Protein 7UZP (pdb70)

Sequence (359 aa):
DVMTKEEQIFLLHRAQAQCEKRLKEVLQRPAGRPCLPEWDHILCWPLGAPGEVVAVPCPDYIYDFNHKGHAYRRCDRNGSWELVPGHNRTWANYSECVKFLYQDLRRRFFHHLAEHTAEIDVMTKEEQIFLLHRAQAQCEKRLKEVLQRPAGRPCLPEWDHILCWPLGAPGEVVAVPCPDYIYDFNHKGHAYRRCDRNGSWELVPGHNRTWANYSECVKFLYQDLRRRFFHHLAEHTAEIDVMTKEEQIFLLHRAQAQCEKRLKEVLQRPAGRPCLPEWDHILCWPLGAPGEVVAVPCPDYIYDFNHKGHAYRRCDRNGSWELVPGHNRTWANYSECVKFLQDLRRRFFHHLAEHTAEI

Foldseek 3Di:
DDDDPVNLLVVLVVQVVVLVVLQVVCVVPDDDFAAGWDDDSQHIFHTHDAQDKGWDQRDPSHVQFDRVGIKIWHHHNRRHTDCDVPDDHRDMGRPNTHDVD/DVVVVVVVVCVVCVPPPDD/DDDDPVQLVVVLVVQVVVLVVVQVVCVVVDDDQAAPWDDPSQHTFHTHHAQDKGWDQRDPSRPQWPRVGTKIWHHHNRRYTDCDVPDDHGDMDRPNTHPVD/DCVVVVVVVCVVCCPPPDD/DDDDPVNLVVVLVVQQVVLVVVQVVCVVPDDDQWAGWDDPSQHIFHTHDAQDKGWDARDPSRPQWDRRGTKIWHHHNRRHTDCDVPDDHGDMGRPNTHDVD/DPCVVVVVCVVCVPPPDD

Radius of gyration: 23.95 Å; Cα contacts (8 Å, |Δi|>4): 606; chains: 6; bounding box: 68×68×33 Å

InterPro domains:
  IPR000832 GPCR, family 2, secretin-like [PF00002] (186-455)
  IPR000832 GPCR, family 2, secretin-like [PR00249] (189-213)
  IPR000832 GPCR, family 2, secretin-like [PR00249] (221-245)
  IPR000832 GPCR, family 2, secretin-like [PR00249] (283-306)
  IPR000832 GPCR, family 2, secretin-like [PR00249] (321-346)
  IPR000832 GPCR, family 2, secretin-like [PR00249] (361-386)
  IPR000832 GPCR, family 2, secretin-like [PR00249] (406-426)
  IPR000832 GPCR, family 2, secretin-like [PR00249] (441-462)
  IPR001879 GPCR, family 2, extracellular hormone receptor domain [PF02793] (107-172)
  IPR001879 GPCR, family 2, extracellular hormone receptor domain [PS50227] (47-174)
  IPR001879 GPCR, family 2, extracellular hormone receptor domain [SM00008] (104-179)
  IPR002170 GPCR, family 2, parathyroid hormone receptor [PR00393] (73-96)
  IPR002170 GPCR, family 2, parathyroid hormone receptor [PR00393] (176-190)
  IPR002170 GPCR, family 2, parathyroid hormone receptor [PR00393] (251-263)
  IPR002170 GPCR, family 2, parathyroid hormone receptor [PR00393] (429-442)
  IPR002170 GPCR, family 2, parathyroid hormone receptor [PR00393] (478-498)
  IPR002170 GPCR, family 2, parathyroid hormone receptor [PR00393] (506-524)
  IPR017981 GPCR, family 2-like, 7TM [PS50261] (187-463)
  IPR017983 GPCR, family 2, secretin-like, conserved site [PS00649] (108-132)
  IPR017983 GPCR, family 2, secretin-like, conserved site [PS00650] (451-466)

Organism: Homo sapiens (NCBI:txid9606)

Solvent-accessible surface area: 21312 Å² total; per-residue (Å²): 200,70,26,43,43,96,99,6,73,120,50,14,107,134,18,84,46,100,4,110,121,102,47,56,108,24,105,86,81,100,86,80,155,33,0,83,4,61,57,35,67,14,5,37,0,60,87,1,48,56,34,108,93,17,52,23,82,3,9,117,49,12,107,35,22,56,86,92,5,68,0,53,11,80,2,43,184,94,15,62,21,63,98,9,104,77,86,105,51,39,25,8,33,9,36,73,0,13,105,55,81,83,36,49,26,70,6,67,11,32,31,18,27,56,46,47,20,16,154,127,145,93,27,72,40,96,78,6,25,106,47,12,93,146,16,64,62,115,3,107,47,141,56,49,66,32,113,130,152,101,85,81,192,34,0,87,6,69,56,33,66,16,4,35,0,61,88,2,50,56,43,105,98,16,54,22,76,3,14,116,47,13,95,58,23,83,82,188,8,62,0,54,11,82,1,43,202,114,14,61,18,65,93,10,103,77,96,131,55,40,25,8,35,10,29,76,1,20,74,74,86,85,105,31,18,95,8,74,12,17,31,17,29,58,37,61,21,17,151,131,148,99,24,72,49,94,84,6,36,135,36,11,99,153,14,50,58,98,4,99,139,149,55,133,92,30,95,138,79,98,89,80,161,33,0,84,8,64,56,33,50,12,5,32,0,60,88,1,47,55,42,104,96,15,53,22,78,3,10,118,51,11,99,49,23,80,66,178,8,69,0,52,9,79,2,41,194,94,14,61,25,66,89,6,101,81,74,130,58,37,26,8,35,9,27,79,0,22,130,65,89,206,40,23,122,5,71,14,28,31,17,28,59,45,56,22,18,141,135

Secondary structure (DSSP, 8-state):
-PPPHHHHHHHHHHHHHHHHHHHHHHHHS--SSPBPPEE-SS-EE--B-TTEEEEEEPPTT-TTS-TT-EEEEEE-TTS-BPBPTTSSSB-EE-TTT-S--/-HHHHHHH--------S--/-PPPHHHHHHHHHHHHHHHHHHHHHHHHS--SS-BPPEE-SS-EE--B-TTEEEEEEPPTT-TTS-TTSEEEEEE-TTS-BPBPTTSSSB--B-TTT-S--/-THHHHHH--------S--/-PPPHHHHHHHHHHHHHHHHHHHHHHHHS--SSPBPPEE-SS-EE--B-TTEEEEEEPPTT-TTS-TTSEEEEEE-TTS-BPBPTTSSSB-EE-GGG-S--/--HHHHH--------S--

Nearest PDB structures (foldseek):
  8d51-assembly1_A  TM=1.006E+00  e=3.396E-20  Homo sapiens
  3l2j-assembly1_B  TM=9.766E-01  e=1.595E-18  Escherichia coli K-12
  6fj3-assembly1_A  TM=9.771E-01  e=2.998E-18  Homo sapiens
  7vvj-assembly1_R  TM=9.918E-01  e=2.906E-17  Homo sapiens
  3h3g-assembly1_A  TM=9.352E-01  e=7.252E-18  Escherichia coli

B-factor: mean 60.68, std 23.88, range [22.37, 224.55]

GO terms:
  GO:0004930 G protein-coupled receptor activity (F, IDA)
  GO:0004991 parathyroid hormone receptor activity (F, IDA)
  GO:0005886 plasma membrane (C, IDA)
  GO:0017046 peptide hormone binding (F, IDA)
  GO:0042803 protein homodimerization activity (F, IDA)
  GO:0007188 adenylate cyclase-modulating G protein-coupled receptor signaling pathway (P, IDA)
  GO:0007189 adenylate cyclase-activating G protein-coupled receptor signaling pathway (P, IDA)
  GO:0005886 plasma membrane (C, EXP)
  GO:0005886 plasma membrane (C, IMP)
  GO:0001501 skeletal system development (P, TAS)
  GO:0004991 parathyroid hormone receptor activity (F, TAS)
  GO:0005634 nucleus (C, TAS)
  GO:0005737 cytoplasm (C, TAS)
  GO:0005886 plasma membrane (C, TAS)
  GO:0007186 G protein-coupled receptor signaling pathway (P, TAS)
  GO:0007187 G protein-coupled receptor signaling pathway, coupled to cyclic nucleotide second messenger (P, TAS)
  GO:0005515 protein binding (F, IPI)
  GO:0007200 phospholipase C-activating G protein-coupled receptor signaling pathway (P, IC)

Structure (mmCIF, N/CA/C/O backbone):
data_7UZP
#
_entry.id   7UZP
#
_cell.length_a   101.650
_cell.length_b   58.949
_cell.length_c   77.924
_cell.angle_alpha   90.000
_cell.angle_beta   117.570
_cell.angle_gamma   90.000
#
_symmetry.space_group_name_H-M   'C 1 2 1'
#
loop_
_entity.id
_entity.type
_entity.pdbx_description
1 polymer 'Parathyroid hormone/parathyroid hormone-related peptide receptor'
2 polymer 'PTHrP[1-36] 24,28,31 XCP'
3 non-polymer 1,2-ETHANEDIOL
4 non-polymer 'ZINC ION'
5 water water
#
loop_
_atom_site.group_PDB
_atom_site.id
_atom_site.type_symbol
_atom_site.label_atom_id
_atom_site.label_alt_id
_atom_site.label_comp_id
_atom_site.label_asym_id
_atom_site.label_entity_id
_atom_site.label_seq_id
_atom_site.pdbx_PDB_ins_code
_atom_site.Cartn_x
_atom_site.Cartn_y
_atom_site.Cartn_z
_atom_site.occupancy
_atom_site.B_iso_or_equiv
_atom_site.auth_seq_id
_atom_site.auth_comp_id
_atom_site.auth_asym_id
_atom_site.auth_atom_id
_atom_site.pdbx_PDB_model_num
ATOM 1 N N . ASP A 1 3 ? -1.250 8.829 1.363 1.00 97.52 30 ASP A N 1
ATOM 2 C CA . ASP A 1 3 ? -2.338 8.429 2.245 1.00 97.49 30 ASP A CA 1
ATOM 3 C C . ASP A 1 3 ? -2.537 9.433 3.370 1.00 100.22 30 ASP A C 1
ATOM 4 O O . ASP A 1 3 ? -3.525 9.364 4.102 1.00 96.23 30 ASP A O 1
ATOM 12 N N . VAL A 1 4 ? -1.588 10.353 3.518 1.00 100.99 31 VAL A N 1
ATOM 13 C CA . VAL A 1 4 ? -1.719 11.432 4.491 1.00 99.06 31 VAL A CA 1
ATOM 14 C C . VAL A 1 4 ? -2.618 12.509 3.901 1.00 90.81 31 VAL A C 1
ATOM 15 O O . VAL A 1 4 ? -2.498 12.870 2.723 1.00 88.52 31 VAL A O 1
ATOM 28 N N . MET A 1 5 ? -3.527 13.023 4.724 1.00 87.59 32 MET A N 1
ATOM 29 C CA . MET A 1 5 ? -4.491 14.006 4.256 1.00 80.11 32 MET A CA 1
ATOM 30 C C . MET A 1 5 ? -3.833 15.363 4.045 1.00 78.03 32 MET A C 1
ATOM 31 O O . MET A 1 5 ? -2.922 15.756 4.782 1.00 69.83 32 MET A O 1
ATOM 45 N N . THR A 1 6 ? -4.291 16.073 3.023 1.00 75.63 33 THR A N 1
ATOM 46 C CA . THR A 1 6 ? -3.892 17.452 2.805 1.00 70.42 33 THR A CA 1
ATOM 47 C C . THR A 1 6 ? -4.827 18.373 3.579 1.00 66.57 33 THR A C 1
ATOM 48 O O . THR A 1 6 ? -5.892 17.967 4.050 1.00 65.24 33 THR A O 1
ATOM 59 N N . LYS A 1 7 ? -4.424 19.638 3.702 1.00 57.91 34 LYS A N 1
ATOM 60 C CA . LYS A 1 7 ? -5.288 20.608 4.362 1.00 65.73 34 LYS A CA 1
ATOM 61 C C . LYS A 1 7 ? -6.576 20.824 3.582 1.00 63.28 34 LYS A C 1
ATOM 62 O O . LYS A 1 7 ? -7.624 21.109 4.175 1.00 53.18 34 LYS A O 1
ATOM 81 N N . GLU A 1 8 ? -6.519 20.689 2.255 1.00 57.67 35 GLU A N 1
ATOM 82 C CA . GLU A 1 8 ? -7.710 20.885 1.436 1.00 60.16 35 GLU A CA 1
ATOM 83 C C . GLU A 1 8 ? -8.698 19.739 1.615 1.00 58.11 35 GLU A C 1
ATOM 84 O O . GLU A 1 8 ? -9.906 19.970 1.741 1.00 57.77 35 GLU A O 1
ATOM 96 N N . GLU A 1 9 ? -8.208 18.497 1.626 1.00 61.22 36 GLU A N 1
ATOM 97 C CA . GLU A 1 9 ? -9.091 17.368 1.897 1.00 67.33 36 GLU A CA 1
ATOM 98 C C . GLU A 1 9 ? -9.703 17.479 3.289 1.00 57.95 36 GLU A C 1
ATOM 99 O O . GLU A 1 9 ? -10.900 17.227 3.471 1.00 49.38 36 GLU A O 1
ATOM 111 N N . GLN A 1 10 ? -8.896 17.861 4.283 1.00 62.08 37 GLN A N 1
ATOM 112 C CA . GLN A 1 10 ? -9.417 18.048 5.633 1.00 57.24 37 GLN A CA 1
ATOM 113 C C . GLN A 1 10 ? -10.520 19.098 5.652 1.00 57.51 37 GLN A C 1
ATOM 114 O O . GLN A 1 10 ? -11.535 18.933 6.340 1.00 45.10 37 GLN A O 1
ATOM 128 N N . ILE A 1 11 ? -10.342 20.185 4.899 1.00 54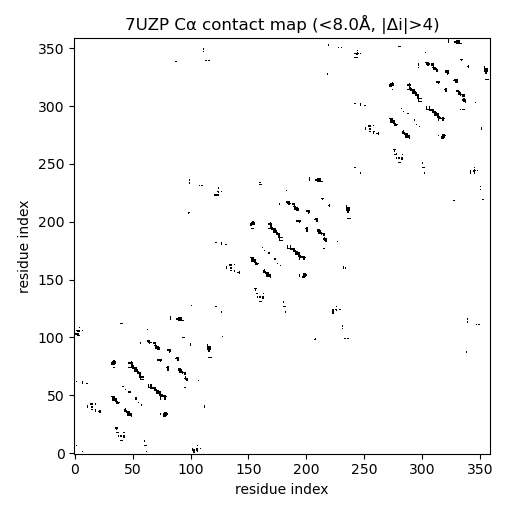.06 38 ILE A N 1
ATOM 129 C CA . ILE A 1 11 ? -11.353 21.239 4.861 1.00 54.27 38 ILE A CA 1
ATOM 130 C C . ILE A 1 11 ? -12.651 20.703 4.270 1.00 54.81 38 ILE A C 1
ATOM 131 O O . ILE A 1 11 ? -13.743 20.949 4.795 1.00 49.96 38 ILE A O 1
ATOM 147 N N . PHE A 1 12 ? -12.549 19.958 3.166 1.00 52.45 39 PHE A N 1
ATOM 148 C CA . PHE A 1 12 ? -13.745 19.426 2.522 1.00 54.11 39 PHE A CA 1
ATOM 149 C C . PHE A 1 12 ? -14.514 18.507 3.462 1.00 50.01 39 PHE A C 1
ATOM 150 O O . PHE A 1 12 ? -15.746 18.584 3.549 1.00 49.13 39 PHE A O 1
ATOM 167 N N . LEU A 1 13 ? -13.807 17.627 4.175 1.00 53.34 40 LEU A N 1
ATOM 168 C CA . LEU A 1 13 ? -14.477 16.744 5.123 1.00 54.34 40 LEU A CA 1
ATOM 169 C C . LEU A 1 13 ? -15.149 17.542 6.233 1.00 56.12 40 LEU A C 1
ATOM 170 O O . LEU A 1 13 ? -16.234 17.178 6.701 1.00 51.70 40 LEU A O 1
ATOM 186 N N . LEU A 1 14 ? -14.515 18.632 6.673 1.00 51.07 41 LEU A N 1
ATOM 187 C CA . LEU A 1 14 ? -15.138 19.481 7.681 1.00 48.65 41 LEU A CA 1
ATOM 188 C C . LEU A 1 14 ? -16.459 20.040 7.179 1.00 51.53 41 LEU A C 1
ATOM 189 O O . LEU A 1 14 ? -17.456 20.053 7.909 1.00 50.28 41 LEU A O 1
ATOM 205 N N . HIS A 1 15 ? -16.484 20.511 5.931 1.00 49.78 42 HIS A N 1
ATOM 206 C CA . HIS A 1 15 ? -17.710 21.090 5.404 1.00 55.47 42 HIS A CA 1
ATOM 207 C C . HIS A 1 15 ? -18.810 20.042 5.282 1.00 54.17 42 HIS A C 1
ATOM 208 O O . HIS A 1 15 ? -19.988 20.345 5.503 1.00 54.53 42 HIS A O 1
ATOM 222 N N . ARG A 1 16 ? -18.456 18.815 4.895 1.00 53.69 43 ARG A N 1
ATOM 223 C CA . ARG A 1 16 ? -19.457 17.756 4.832 1.00 58.81 43 ARG A CA 1
ATOM 224 C C . ARG A 1 16 ? -20.040 17.489 6.213 1.00 59.18 43 ARG A C 1
ATOM 225 O O . ARG A 1 16 ? -21.260 17.388 6.376 1.00 60.22 43 ARG A O 1
ATOM 246 N N . ALA A 1 17 ? -19.176 17.378 7.227 1.00 62.08 44 ALA A N 1
ATOM 247 C CA . ALA A 1 17 ? -19.661 17.224 8.594 1.00 60.14 44 ALA A CA 1
ATOM 248 C C . ALA A 1 17 ? -20.492 18.429 9.014 1.00 60.33 44 ALA A C 1
ATOM 249 O O . ALA A 1 17 ? -21.483 18.288 9.740 1.00 56.56 44 ALA A O 1
ATOM 256 N N . GLN A 1 18 ? -20.103 19.624 8.565 1.00 54.52 45 GLN A N 1
ATOM 257 C CA . GLN A 1 18 ? -20.886 20.816 8.870 1.00 56.64 45 GLN A CA 1
ATOM 258 C C . GLN A 1 18 ? -22.259 20.750 8.216 1.00 56.77 45 GLN A C 1
ATOM 259 O O . GLN A 1 18 ? -23.269 21.099 8.839 1.00 58.73 45 GLN A O 1
ATOM 273 N N . ALA A 1 19 ? -22.317 20.302 6.961 1.00 59.53 46 ALA A N 1
ATOM 274 C CA . ALA A 1 19 ? -23.602 20.186 6.281 1.00 62.51 46 ALA A CA 1
ATOM 275 C C . ALA A 1 19 ? -24.516 19.200 6.998 1.00 70.39 46 ALA A C 1
ATOM 276 O O . ALA A 1 19 ? -25.714 19.459 7.163 1.00 67.94 46 ALA A O 1
ATOM 283 N N . GLN A 1 20 ? -23.970 18.061 7.435 1.00 62.16 47 GLN A N 1
ATOM 284 C CA . GLN A 1 20 ? -24.783 17.099 8.171 1.00 62.42 47 GLN A CA 1
ATOM 285 C C . GLN A 1 20 ? -25.237 17.665 9.509 1.00 65.36 47 GLN A C 1
ATOM 286 O O . GLN A 1 20 ? -26.302 17.288 10.011 1.00 67.88 47 GLN A O 1
ATOM 300 N N . CYS A 1 21 ? -24.448 18.562 10.104 1.00 57.55 48 CYS A N 1
ATOM 301 C CA . CYS A 1 21 ? -24.880 19.211 11.336 1.00 60.51 48 CYS A CA 1
ATOM 302 C C . CYS A 1 21 ? -26.112 20.072 11.092 1.00 70.72 48 CYS A C 1
ATOM 303 O O . CYS A 1 21 ? -27.033 20.101 11.917 1.00 77.43 48 CYS A O 1
ATOM 310 N N . GLU A 1 22 ? -26.147 20.780 9.961 1.00 66.43 49 GLU A N 1
ATOM 311 C CA . GLU A 1 22 ? -27.335 21.550 9.614 1.00 79.20 49 GLU A CA 1
ATOM 312 C C . GLU A 1 22 ? -28.542 20.636 9.450 1.00 75.83 49 GLU A C 1
ATOM 313 O O . GLU A 1 22 ? -29.669 21.010 9.799 1.00 79.93 49 GLU A O 1
ATOM 325 N N . LYS A 1 23 ? -28.325 19.430 8.920 1.00 75.30 50 LYS A N 1
ATOM 326 C CA . LYS A 1 23 ? -29.406 18.454 8.836 1.00 75.57 50 LYS A CA 1
ATOM 327 C C . LYS A 1 23 ? -29.919 18.101 10.225 1.00 79.40 50 LYS A C 1
ATOM 328 O O . LYS A 1 23 ? -31.130 18.103 10.473 1.00 86.50 50 LYS A O 1
ATOM 347 N N . ARG A 1 24 ? -29.004 17.793 11.147 1.00 76.64 51 ARG A N 1
ATOM 348 C CA . ARG A 1 24 ? -29.411 17.445 12.503 1.00 83.47 51 ARG A CA 1
ATOM 349 C C . ARG A 1 24 ? -30.141 18.604 13.159 1.00 82.49 51 ARG A C 1
ATOM 350 O O . ARG A 1 24 ? -31.217 18.428 13.740 1.00 87.88 51 ARG A O 1
ATOM 371 N N . LEU A 1 25 ? -29.563 19.800 13.088 1.00 101.49 52 LEU A N 1
ATOM 372 C CA . LEU A 1 25 ? -30.232 20.956 13.669 1.00 87.59 52 LEU A CA 1
ATOM 373 C C .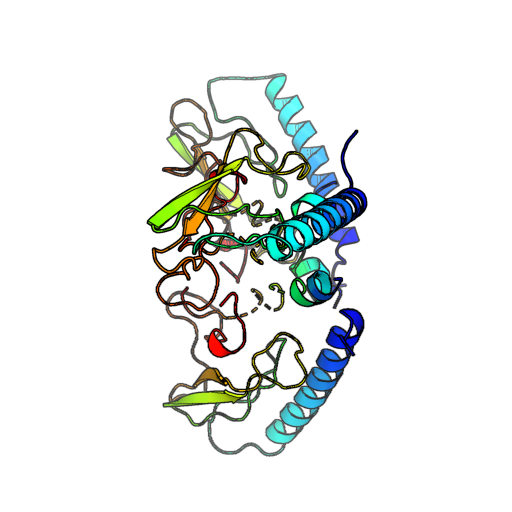 LEU A 1 25 ? -31.642 21.071 13.095 1.00 88.95 52 LEU A C 1
ATOM 374 O O . LEU A 1 25 ? -32.631 20.981 13.828 1.00 90.02 52 LEU A O 1
ATOM 390 N N . LYS A 1 26 ? -31.750 21.170 11.765 1.00 98.29 53 LYS A N 1
ATOM 391 C CA . LYS A 1 26 ? -33.058 21.324 11.133 1.00 100.72 53 LYS A CA 1
ATOM 392 C C . LYS A 1 26 ? -34.021 20.216 11.548 1.00 101.08 53 LYS A C 1
ATOM 393 O O . LYS A 1 26 ? -35.215 20.462 11.748 1.00 106.30 53 LYS A O 1
ATOM 397 N N . GLU A 1 27 ? -33.517 18.986 11.684 1.00 97.07 54 GLU A N 1
ATOM 398 C CA . GLU A 1 27 ? -34.377 17.878 12.090 1.00 97.82 54 GLU A CA 1
ATOM 399 C C . GLU A 1 27 ? -34.874 18.059 13.519 1.00 101.09 54 GLU A C 1
ATOM 400 O O . GLU A 1 27 ? -36.038 17.767 13.819 1.00 103.81 54 GLU A O 1
ATOM 412 N N . VAL A 1 28 ? -34.007 18.536 14.415 1.00 89.84 55 VAL A N 1
ATOM 413 C CA . VAL A 1 28 ? -34.401 18.700 15.811 1.00 90.74 55 VAL A CA 1
ATOM 414 C C . VAL A 1 28 ? -35.339 19.891 15.966 1.00 89.18 55 VAL A C 1
ATOM 415 O O . VAL A 1 28 ? -36.306 19.837 16.734 1.00 91.83 55 VAL A O 1
ATOM 428 N N . LEU A 1 29 ? -35.074 20.986 15.245 1.00 82.47 56 LEU A N 1
ATOM 429 C CA . LEU A 1 29 ? -35.955 22.146 15.331 1.00 101.32 56 LEU A CA 1
ATOM 430 C C . LEU A 1 29 ? -37.347 21.852 14.781 1.00 94.89 56 LEU A C 1
ATOM 431 O O . LEU A 1 29 ? -38.282 22.608 15.064 1.00 95.04 56 LEU A O 1
ATOM 447 N N . GLN A 1 30 ? -37.507 20.777 14.006 1.00 98.92 57 GLN A N 1
ATOM 448 C CA . GLN A 1 30 ? -38.808 20.412 13.460 1.00 95.89 57 GLN A CA 1
ATOM 449 C C . GLN A 1 30 ? -39.624 19.537 14.402 1.00 99.46 57 GLN A C 1
ATOM 450 O O . GLN A 1 30 ? -40.842 19.420 14.217 1.00 106.61 57 GLN A O 1
ATOM 454 N N . ARG A 1 31 ? -38.987 18.915 15.393 1.00 99.78 58 ARG A N 1
ATOM 455 C CA . ARG A 1 31 ? -39.680 18.117 16.408 1.00 95.92 58 ARG A CA 1
ATOM 456 C C . ARG A 1 31 ? -39.013 18.333 17.761 1.00 110.39 58 ARG A C 1
ATOM 457 O O . ARG A 1 31 ? -38.393 17.421 18.324 1.00 98.20 58 ARG A O 1
ATOM 461 N N . PRO A 1 32 ? -39.133 19.536 18.323 1.00 98.24 59 PRO A N 1
ATOM 462 C CA . PRO A 1 32 ? -38.605 19.784 19.669 1.00 92.91 59 PRO A CA 1
ATOM 463 C C . PRO A 1 32 ? -39.409 19.069 20.746 1.00 86.09 59 PRO A C 1
ATOM 464 O O . PRO A 1 32 ? -40.583 18.730 20.574 1.00 83.20 59 PRO A O 1
ATOM 475 N N . ALA A 1 33 ? -38.750 18.863 21.886 1.00 75.36 60 ALA A N 1
ATOM 476 C CA . ALA A 1 33 ? -39.388 18.282 23.061 1.00 70.86 60 ALA A CA 1
ATOM 477 C C . ALA A 1 33 ? -38.525 18.577 24.279 1.00 56.23 60 ALA A C 1
ATOM 478 O O . ALA A 1 33 ? -37.328 18.275 24.277 1.00 56.05 60 ALA A O 1
ATOM 485 N N . GLY A 1 34 ? -39.129 19.166 25.310 1.00 57.54 61 GLY A N 1
ATOM 486 C CA . GLY A 1 34 ? -38.401 19.447 26.533 1.00 55.07 61 GLY A CA 1
ATOM 487 C C . GLY A 1 34 ? -37.580 20.722 26.438 1.00 54.89 61 GLY A C 1
ATOM 488 O O . GLY A 1 34 ? -37.868 21.624 25.649 1.00 54.53 61 GLY A O 1
ATOM 492 N N . ARG A 1 35 ? -36.529 20.787 27.260 1.00 57.65 62 ARG A N 1
ATOM 493 C CA . ARG A 1 35 ? -35.665 21.969 27.339 1.00 64.89 62 ARG A CA 1
ATOM 494 C C . ARG A 1 35 ? -34.203 21.541 27.424 1.00 60.42 62 ARG A C 1
ATOM 495 O O . ARG A 1 35 ? -33.494 21.875 28.377 1.00 60.25 62 ARG A O 1
ATOM 516 N N . PRO A 1 36 ? -33.714 20.809 26.428 1.00 53.30 63 PRO A N 1
ATOM 517 C CA . PRO A 1 36 ? -32.315 20.382 26.437 1.00 50.86 63 PRO A CA 1
ATOM 518 C C . PRO A 1 36 ? -31.408 21.386 25.732 1.00 45.90 63 PRO A C 1
ATOM 519 O O . PRO A 1 36 ? -31.858 22.360 25.126 1.00 46.36 63 PRO A O 1
ATOM 530 N N . CYS A 1 37 ? -30.109 21.123 25.825 1.00 42.62 64 CYS A N 1
ATOM 531 C CA . CYS A 1 37 ? -29.139 21.900 25.065 1.00 48.27 64 CYS A CA 1
ATOM 532 C C . CYS A 1 37 ? -29.249 21.538 23.588 1.00 47.20 64 CYS A C 1
ATOM 533 O O . CYS A 1 37 ? -29.203 20.359 23.222 1.00 43.80 64 CYS A O 1
ATOM 540 N N . LEU A 1 38 ? -29.400 22.553 22.742 1.00 45.02 65 LEU A N 1
ATOM 541 C CA . LEU A 1 38 ? -29.650 22.303 21.331 1.00 42.42 65 LEU A CA 1
ATOM 542 C C . LEU A 1 38 ? -28.353 21.961 20.601 1.00 45.04 65 LEU A C 1
ATOM 543 O O . LEU A 1 38 ? -27.268 22.371 21.021 1.00 46.96 65 LEU A O 1
ATOM 559 N N . PRO A 1 39 ? -28.438 21.207 19.506 1.00 48.95 66 PRO A N 1
ATOM 560 C CA . PRO A 1 39 ? -27.231 20.927 18.720 1.00 43.20 66 PRO A CA 1
ATOM 561 C C . PRO A 1 39 ? -26.681 22.193 18.085 1.00 42.33 66 PRO A C 1
ATOM 562 O O . PRO A 1 39 ? -27.419 23.132 17.775 1.00 42.50 66 PRO A O 1
ATOM 573 N N . GLU A 1 40 ? -25.364 22.212 17.893 1.00 37.16 67 GLU A N 1
ATOM 574 C CA . GLU A 1 40 ? -24.732 23.341 17.226 1.00 48.12 67 GLU A CA 1
ATOM 575 C C . GLU A 1 40 ? -23.364 22.930 16.701 1.00 46.91 67 GLU A C 1
ATOM 576 O O . GLU A 1 40 ? -22.752 21.969 17.174 1.00 40.95 67 GLU A O 1
ATOM 588 N N . TRP A 1 41 ? -22.899 23.690 15.716 1.00 46.81 68 TRP A N 1
ATOM 589 C CA . TRP A 1 41 ? -21.616 23.472 15.060 1.00 45.11 68 TRP A CA 1
ATOM 590 C C . TRP A 1 41 ? -20.607 24.466 15.618 1.00 38.70 68 TRP A C 1
ATOM 591 O O . TRP A 1 41 ? -20.901 25.662 15.719 1.00 47.11 68 TRP A O 1
ATOM 612 N N . ASP A 1 42 ? -19.423 23.971 15.991 1.00 38.76 69 ASP A N 1
ATOM 613 C CA . ASP A 1 42 ? -18.399 24.802 16.616 1.00 40.66 69 ASP A CA 1
ATOM 614 C C . ASP A 1 42 ? -17.136 24.908 15.766 1.00 42.00 69 ASP A C 1
ATOM 615 O O . ASP A 1 42 ? -16.077 25.272 16.286 1.00 37.31 69 ASP A O 1
ATOM 624 N N . HIS A 1 43 ? -17.231 24.603 14.472 1.00 45.78 70 HIS A N 1
ATOM 625 C CA . HIS A 1 43 ? -16.163 24.606 13.472 1.00 46.65 70 HIS A CA 1
ATOM 626 C C . HIS A 1 43 ? -15.430 23.269 13.414 1.00 41.83 70 HIS A C 1
ATOM 627 O O . HIS A 1 43 ? -14.571 23.097 12.551 1.00 40.85 70 HIS A O 1
ATOM 641 N N . ILE A 1 44 ? -15.740 22.319 14.298 1.00 39.71 71 ILE A N 1
ATOM 642 C CA . ILE A 1 44 ? -15.019 21.051 14.324 1.00 40.22 71 ILE A CA 1
ATOM 643 C C . ILE A 1 44 ? -15.993 19.880 14.322 1.00 41.46 71 ILE A C 1
ATOM 644 O O . ILE A 1 44 ? -15.852 18.952 13.518 1.00 44.13 71 ILE A O 1
ATOM 659 N N . LEU A 1 45 ? -16.979 19.900 15.217 1.00 38.31 72 LEU A N 1
ATOM 660 C CA . LEU A 1 45 ? -17.941 18.811 15.295 1.00 40.36 72 LEU A CA 1
ATOM 661 C C . LEU A 1 45 ? -19.317 19.360 15.641 1.00 43.10 72 LEU A C 1
ATOM 662 O O . LEU A 1 45 ? -19.469 20.507 16.072 1.00 40.87 72 LEU A O 1
ATOM 677 N N . CYS A 1 46 ? -20.327 18.515 15.441 1.00 45.65 73 CYS A N 1
ATOM 678 C CA . CYS A 1 46 ? -21.716 18.844 15.738 1.00 44.06 73 CYS A CA 1
ATOM 679 C C . CYS A 1 46 ? -22.050 18.298 17.121 1.00 45.58 73 CYS A C 1
ATOM 680 O O . CYS A 1 46 ? -22.149 17.080 17.306 1.00 39.94 73 CYS A O 1
ATOM 687 N N . TRP A 1 47 ? -22.224 19.189 18.085 1.00 42.55 74 TRP A N 1
ATOM 688 C CA . TRP A 1 47 ? -22.561 18.754 19.435 1.00 40.04 74 TRP A CA 1
ATOM 689 C C . TRP A 1 47 ? -24.011 18.286 19.473 1.00 41.38 74 TRP A C 1
ATOM 690 O O . TRP A 1 47 ? -24.885 18.954 18.911 1.00 41.51 74 TRP A O 1
ATOM 711 N N . PRO A 1 48 ? -24.310 17.144 20.110 1.00 39.91 75 PRO A N 1
ATOM 712 C CA . PRO A 1 48 ? -25.683 16.619 20.058 1.00 44.95 75 PRO A CA 1
ATOM 713 C C . PRO A 1 48 ? -26.596 17.214 21.119 1.00 42.41 75 PRO A C 1
ATOM 714 O O . PRO A 1 48 ? -26.179 18.076 21.897 1.00 44.09 75 PRO A O 1
ATOM 725 N N . LEU A 1 49 ? -27.847 16.758 21.157 1.00 43.36 76 LEU A N 1
ATOM 726 C CA . LEU A 1 49 ? -28.761 17.176 22.211 1.00 45.50 76 LEU A CA 1
ATOM 727 C C . LEU A 1 49 ? -28.177 16.822 23.575 1.00 37.62 76 LEU A C 1
ATOM 728 O O . LEU A 1 49 ? -27.797 15.677 23.824 1.00 46.01 76 LEU A O 1
ATOM 744 N N . GLY A 1 50 ? -28.104 17.821 24.458 1.00 39.33 77 GLY A N 1
ATOM 745 C CA . GLY A 1 50 ? -27.475 17.658 25.756 1.00 37.11 77 GLY A CA 1
ATOM 746 C C . GLY A 1 50 ? -28.512 17.550 26.856 1.00 41.15 77 GLY A C 1
ATOM 747 O O . GLY A 1 50 ? -29.434 18.365 26.942 1.00 37.88 77 GLY A O 1
ATOM 751 N N . ALA A 1 51 ? -28.351 16.534 27.693 1.00 37.33 78 ALA A N 1
ATOM 752 C CA . ALA A 1 51 ? -29.201 16.378 28.868 1.00 45.16 78 ALA A CA 1
ATOM 753 C C . ALA A 1 51 ? -28.925 17.512 29.848 1.00 36.46 78 ALA A C 1
ATOM 754 O O . ALA A 1 51 ? -27.771 17.693 30.259 1.00 38.24 78 ALA A O 1
ATOM 761 N N . PRO A 1 52 ? -29.929 18.294 30.247 1.00 40.75 79 PRO A N 1
ATOM 762 C CA . PRO A 1 52 ? -29.655 19.446 31.116 1.00 40.20 79 PRO A CA 1
ATOM 763 C C . PRO A 1 52 ? -29.038 19.028 32.443 1.00 43.14 79 PRO A C 1
ATOM 764 O O . PRO A 1 52 ? -29.484 18.076 33.089 1.00 43.25 79 PRO A O 1
ATOM 775 N N . GLY A 1 53 ? -28.001 19.757 32.845 1.00 42.66 80 GLY A N 1
ATOM 776 C CA . GLY A 1 53 ? -27.334 19.498 34.103 1.00 40.39 80 GLY A CA 1
ATOM 777 C C . GLY A 1 53 ? -26.263 18.437 34.045 1.00 40.48 80 GLY A C 1
ATOM 778 O O . GLY A 1 53 ? -25.863 17.926 35.097 1.00 40.11 80 GLY A O 1
ATOM 782 N N . GLU A 1 54 ? -25.779 18.094 32.856 1.00 41.64 81 GLU A N 1
ATOM 783 C CA . GLU A 1 54 ? -24.821 17.014 32.694 1.00 46.77 81 GLU A CA 1
ATOM 784 C C . GLU A 1 54 ? -23.689 17.446 31.774 1.00 43.66 81 GLU A C 1
ATOM 785 O O . GLU A 1 54 ? -23.832 18.352 30.949 1.00 41.04 81 GLU A O 1
ATOM 797 N N . VAL A 1 55 ? -22.550 16.785 31.941 1.00 43.03 82 VAL A N 1
ATOM 798 C CA . VAL A 1 55 ? -21.445 16.908 30.998 1.00 37.46 82 VAL A CA 1
ATOM 799 C C . VAL A 1 55 ? -21.769 16.059 29.777 1.00 40.29 82 VAL A C 1
ATOM 800 O O . VAL A 1 55 ? -22.188 14.902 29.905 1.00 39.72 82 VAL A O 1
ATOM 813 N N . VAL A 1 56 ? -21.593 16.634 28.590 1.00 33.91 83 VAL A N 1
ATOM 814 C CA . VAL A 1 56 ? -21.815 15.927 27.334 1.00 35.02 83 VAL A CA 1
ATOM 815 C C . VAL A 1 56 ? -20.459 15.582 26.737 1.00 37.82 83 VAL A C 1
ATOM 816 O O . VAL A 1 56 ? -19.607 16.462 26.555 1.00 31.38 83 VAL A O 1
ATOM 829 N N . ALA A 1 57 ? -20.254 14.302 26.444 1.00 38.47 84 ALA A N 1
ATOM 830 C CA . ALA A 1 57 ? -19.002 13.798 25.898 1.00 41.68 84 ALA A CA 1
ATOM 831 C C . ALA A 1 57 ? -19.240 13.291 24.484 1.00 37.22 84 ALA A C 1
ATOM 832 O O . ALA A 1 57 ? -20.199 12.551 24.240 1.00 43.37 84 ALA A O 1
ATOM 839 N N . VAL A 1 58 ? -18.371 13.690 23.560 1.00 35.57 85 VAL A N 1
ATOM 840 C CA . VAL A 1 58 ? -18.464 13.261 22.166 1.00 40.29 85 VAL A CA 1
ATOM 841 C C . VAL A 1 58 ? -17.126 12.660 21.746 1.00 44.37 85 VAL A C 1
ATOM 842 O O . VAL A 1 58 ? -16.072 13.238 22.043 1.00 38.72 85 VAL A O 1
ATOM 855 N N . PRO A 1 59 ? -17.108 11.511 21.069 1.00 44.59 86 PRO A N 1
ATOM 856 C CA . PRO A 1 59 ? -15.828 10.962 20.604 1.00 47.72 86 PRO A CA 1
ATOM 857 C C . PRO A 1 59 ? -15.126 11.930 19.662 1.00 44.19 86 PRO A C 1
ATOM 858 O O . PRO A 1 59 ? -15.745 12.514 18.772 1.00 43.82 86 PRO A O 1
ATOM 869 N N . CYS A 1 60 ? -13.822 12.107 19.873 1.00 42.12 87 CYS A N 1
ATOM 870 C CA . CYS A 1 60 ? -13.031 12.983 19.021 1.00 46.71 87 CYS A CA 1
ATOM 871 C C . CYS A 1 60 ? -13.314 12.650 17.553 1.00 47.92 87 CYS A C 1
ATOM 872 O O . CYS A 1 60 ? -13.123 11.497 17.141 1.00 45.81 87 CYS A O 1
ATOM 879 N N . PRO A 1 61 ? -13.770 13.610 16.748 1.00 48.69 88 PRO A N 1
ATOM 880 C CA . PRO A 1 61 ? -14.293 13.275 15.414 1.00 45.66 88 PRO A CA 1
ATOM 881 C C . PRO A 1 61 ? -13.341 12.411 14.595 1.00 48.43 88 PRO A C 1
ATOM 882 O O . PRO A 1 61 ? -12.150 12.706 14.470 1.00 50.42 88 PRO A O 1
ATOM 893 N N . ASP A 1 62 ? -13.889 11.335 14.017 1.00 52.97 89 ASP A N 1
ATOM 894 C CA . ASP A 1 62 ? -13.077 10.415 13.227 1.00 58.19 89 ASP A CA 1
ATOM 895 C C . ASP A 1 62 ? -12.517 11.082 11.975 1.00 55.17 89 ASP A C 1
ATOM 896 O O . ASP A 1 62 ? -11.461 10.672 11.477 1.00 57.71 89 ASP A O 1
ATOM 905 N N . TYR A 1 63 ? -13.194 12.113 11.460 1.00 58.10 90 TYR A N 1
ATOM 906 C CA . TYR A 1 63 ? -12.775 12.759 10.220 1.00 57.54 90 TYR A CA 1
ATOM 907 C C . TYR A 1 63 ? -11.644 13.764 10.415 1.00 53.45 90 TYR A C 1
ATOM 908 O O . TYR A 1 63 ? -11.202 14.364 9.430 1.00 56.62 90 TYR A O 1
ATOM 926 N N . ILE A 1 64 ? -11.171 13.968 11.641 1.00 52.38 91 ILE A N 1
ATOM 927 C CA . ILE A 1 64 ? -10.033 14.838 11.919 1.00 55.28 91 ILE A CA 1
ATOM 928 C C . ILE A 1 64 ? -8.813 13.936 12.091 1.00 54.58 91 ILE A C 1
ATOM 929 O O . ILE A 1 64 ? -8.724 13.177 13.062 1.00 52.89 91 ILE A O 1
ATOM 945 N N . TYR A 1 65 ? -7.869 14.013 11.148 1.00 56.12 92 TYR A N 1
ATOM 946 C CA . TYR A 1 65 ? -6.703 13.132 11.175 1.00 56.53 92 TYR A CA 1
ATOM 947 C C . TYR A 1 65 ? -5.880 13.334 12.441 1.00 59.07 92 TYR A C 1
ATOM 948 O O . TYR A 1 65 ? -5.541 12.371 13.140 1.00 66.42 92 TYR A O 1
ATOM 966 N N . ASP A 1 66 ? -5.537 14.578 12.743 1.00 56.45 93 ASP A N 1
ATOM 967 C CA . ASP A 1 66 ? -4.628 14.847 13.848 1.00 55.38 93 ASP A CA 1
ATOM 968 C C . ASP A 1 66 ? -5.274 14.658 15.209 1.00 53.78 93 ASP A C 1
ATOM 969 O O . ASP A 1 66 ? -4.625 14.946 16.224 1.00 58.03 93 ASP A O 1
ATOM 978 N N . PHE A 1 67 ? -6.515 14.185 15.264 1.00 54.41 94 PHE A N 1
ATOM 979 C CA . PHE A 1 67 ? -7.190 13.928 16.527 1.00 57.61 94 PHE A CA 1
ATOM 980 C C . PHE A 1 67 ? -6.979 12.477 16.946 1.00 64.76 94 PHE A C 1
ATOM 981 O O . PHE A 1 67 ? -6.936 11.575 16.104 1.00 63.72 94 PHE A O 1
ATOM 998 N N . ASN A 1 68 ? -6.840 12.259 18.252 1.00 61.08 95 ASN A N 1
ATOM 999 C CA . ASN A 1 68 ? -6.839 10.906 18.800 1.00 62.69 95 ASN A CA 1
ATOM 1000 C C . ASN A 1 68 ? -8.280 10.415 18.820 1.00 63.17 95 ASN A C 1
ATOM 1001 O O . ASN A 1 68 ? -9.101 10.902 19.605 1.00 61.32 95 ASN A O 1
ATOM 1012 N N . HIS A 1 69 ? -8.590 9.458 17.955 1.00 61.89 96 HIS A N 1
ATOM 1013 C CA . HIS A 1 69 ? -9.955 8.981 17.782 1.00 60.79 96 HIS A CA 1
ATOM 1014 C C . HIS A 1 69 ? -10.396 8.032 18.886 1.00 61.06 96 HIS A C 1
ATOM 1015 O O . HIS A 1 69 ? -11.522 7.527 18.831 1.00 60.97 96 HIS A O 1
ATOM 1029 N N . LYS A 1 70 ? -9.555 7.796 19.889 1.00 64.17 97 LYS A N 1
ATOM 1030 C CA . LYS A 1 70 ? -9.939 7.044 21.074 1.00 63.29 97 LYS A CA 1
ATOM 1031 C C . LYS A 1 70 ? -10.345 7.947 22.233 1.00 58.90 97 LYS A C 1
ATOM 1032 O O . LYS A 1 70 ? -10.710 7.440 23.296 1.00 61.02 97 LYS A O 1
ATOM 1036 N N . GLY A 1 71 ? -10.294 9.268 22.048 1.00 56.71 98 GLY A N 1
ATOM 1037 C CA . GLY A 1 71 ? -10.621 10.208 23.097 1.00 53.52 98 GLY A CA 1
ATOM 1038 C C . GLY A 1 71 ? -11.988 10.850 22.909 1.00 50.26 98 GLY A C 1
ATOM 1039 O O . GLY A 1 71 ? -12.737 10.555 21.979 1.00 43.53 98 GLY A O 1
ATOM 1043 N N . HIS A 1 72 ? -12.299 11.758 23.834 1.00 44.97 99 HIS A N 1
ATOM 1044 C CA . HIS A 1 72 ? -13.568 12.467 23.852 1.00 42.81 99 HIS A CA 1
ATOM 1045 C C . HIS A 1 72 ? -13.333 13.951 24.083 1.00 40.39 99 HIS A C 1
ATOM 1046 O O . HIS A 1 72 ? -12.432 14.338 24.833 1.00 41.61 99 HIS A O 1
ATOM 1060 N N . ALA A 1 73 ? -14.147 14.776 23.432 1.00 36.83 100 ALA A N 1
ATOM 1061 C CA . ALA A 1 73 ? -14.264 16.190 23.755 1.00 37.01 100 ALA A CA 1
ATOM 1062 C C . ALA A 1 73 ? -15.495 16.390 24.631 1.00 34.84 100 ALA A C 1
ATOM 1063 O O . ALA A 1 73 ? -16.463 15.630 24.548 1.00 33.34 100 ALA A O 1
ATOM 1070 N N . TYR A 1 74 ? -15.450 17.417 25.478 1.00 32.91 101 TYR A N 1
ATOM 1071 C CA . TYR A 1 74 ? -16.456 17.600 26.513 1.00 34.97 101 TYR A CA 1
ATOM 1072 C C . TYR A 1 74 ? -17.062 18.993 26.456 1.00 33.36 101 TYR A C 1
ATOM 1073 O O . TYR A 1 74 ? -16.366 19.978 26.196 1.00 33.25 101 TYR A O 1
ATOM 1091 N N . ARG A 1 75 ? -18.365 19.054 26.712 1.00 30.34 102 ARG A N 1
ATOM 1092 C CA . ARG A 1 75 ? -19.099 20.294 26.905 1.00 34.54 102 ARG A CA 1
ATOM 1093 C C . ARG A 1 75 ? -19.926 20.160 28.176 1.00 33.42 102 ARG A C 1
ATOM 1094 O O . ARG A 1 75 ? -20.113 19.061 28.707 1.00 31.00 102 ARG A O 1
ATOM 1115 N N . ARG A 1 76 ? -20.433 21.289 28.660 1.00 33.35 103 ARG A N 1
ATOM 1116 C CA . ARG A 1 76 ? -21.257 21.331 29.860 1.00 30.46 103 ARG A CA 1
ATOM 1117 C C . ARG A 1 76 ? -22.630 21.885 29.507 1.00 33.48 103 ARG A C 1
ATOM 1118 O O . ARG A 1 76 ? -22.735 22.947 28.884 1.00 32.09 103 ARG A O 1
ATOM 1139 N N . CYS A 1 77 ? -23.673 21.161 29.899 1.00 36.39 104 CYS A N 1
ATOM 1140 C CA . CYS A 1 77 ? -25.055 21.563 29.682 1.00 40.50 104 CYS A CA 1
ATOM 1141 C C . CYS A 1 77 ? -25.687 21.829 31.043 1.00 39.39 104 CYS A C 1
ATOM 1142 O O . CYS A 1 77 ? -25.809 20.912 31.862 1.00 36.05 104 CYS A O 1
ATOM 1149 N N . ASP A 1 78 ? -26.071 23.081 31.289 1.00 37.04 105 ASP A N 1
ATOM 1150 C CA . ASP A 1 78 ? -26.655 23.445 32.572 1.00 44.78 105 ASP A CA 1
ATOM 1151 C C . ASP A 1 78 ? -28.135 23.062 32.603 1.00 42.67 105 ASP A C 1
ATOM 1152 O O . ASP A 1 78 ? -28.706 22.593 31.615 1.00 41.51 105 ASP A O 1
ATOM 1161 N N . ARG A 1 79 ? -28.768 23.273 33.759 1.00 43.76 106 ARG A N 1
ATOM 1162 C CA . ARG A 1 79 ? -30.146 22.833 33.944 1.00 47.26 106 ARG A CA 1
ATOM 1163 C C . ARG A 1 79 ? -31.127 23.575 33.044 1.00 49.95 106 ARG A C 1
ATOM 1164 O O . ARG A 1 79 ? -32.229 23.069 32.805 1.00 51.97 106 ARG A O 1
ATOM 1185 N N . ASN A 1 80 ? -30.761 24.753 32.546 1.00 50.31 107 ASN A N 1
ATOM 1186 C CA . ASN A 1 80 ? -31.652 25.547 31.712 1.00 60.16 107 ASN A CA 1
ATOM 1187 C C . ASN A 1 80 ? -31.600 25.158 30.240 1.00 58.30 107 ASN A C 1
ATOM 1188 O O . ASN A 1 80 ? -32.269 25.798 29.423 1.00 63.47 107 ASN A O 1
ATOM 1199 N N . GLY A 1 81 ? -30.836 24.131 29.881 1.00 59.22 108 GLY A N 1
ATOM 1200 C CA . GLY A 1 81 ? -30.713 23.757 28.488 1.00 60.29 108 GLY A CA 1
ATOM 1201 C C . GLY A 1 81 ? -29.826 24.674 27.681 1.00 47.44 108 GLY A C 1
ATOM 1202 O O . GLY A 1 81 ? -30.060 24.857 26.482 1.00 43.97 108 GLY A O 1
ATOM 1206 N N . SER A 1 82 ? -28.814 25.266 28.306 1.00 43.84 109 SER A N 1
ATOM 1207 C CA . SER A 1 82 ? -27.883 26.160 27.634 1.00 48.92 109 SER A CA 1
ATOM 1208 C C . SER A 1 82 ? -26.468 25.653 27.857 1.00 41.53 109 SER A C 1
ATOM 1209 O O . SER A 1 82 ? -26.111 25.271 28.977 1.00 42.22 109 SER A O 1
ATOM 1217 N N . TRP A 1 83 ? -25.672 25.628 26.790 1.00 38.56 110 TRP A N 1
ATOM 1218 C CA . TRP A 1 83 ? -24.272 25.247 26.919 1.00 33.31 110 TRP A CA 1
ATOM 1219 C C . TRP A 1 83 ? -23.543 26.261 27.790 1.00 32.38 110 TRP A C 1
ATOM 1220 O O . TRP A 1 83 ? -23.624 27.471 27.557 1.00 33.86 110 TRP A O 1
ATOM 1241 N N . GLU A 1 84 ? -22.829 25.767 28.795 1.00 34.84 111 GLU A N 1
ATOM 1242 C CA . GLU A 1 84 ? -22.195 26.652 29.761 1.00 29.01 111 GLU A CA 1
ATOM 1243 C C . GLU A 1 84 ? -21.050 27.426 29.123 1.00 34.32 111 GLU A C 1
ATOM 1244 O O . GLU A 1 84 ? -20.332 26.914 28.259 1.00 32.99 111 GLU A O 1
ATOM 1256 N N . LEU A 1 85 ? -20.881 28.669 29.562 1.00 35.67 112 LEU A N 1
ATOM 1257 C CA . LEU A 1 85 ? -19.746 29.469 29.144 1.00 35.13 112 LEU A CA 1
ATOM 1258 C C . LEU A 1 85 ? -18.532 29.152 30.012 1.00 35.22 112 LEU A C 1
ATOM 1259 O O . LEU A 1 85 ? -18.640 28.553 31.085 1.00 32.58 112 LEU A O 1
ATOM 1275 N N . VAL A 1 86 ? -17.367 29.561 29.529 1.00 34.36 113 VAL A N 1
ATOM 1276 C CA . VAL A 1 86 ? -16.151 29.456 30.342 1.00 34.95 113 VAL A CA 1
ATOM 1277 C C . VAL A 1 86 ? -16.269 30.410 31.525 1.00 35.78 113 VAL A C 1
ATOM 1278 O O . VAL A 1 86 ? -16.627 31.585 31.333 1.00 37.30 113 VAL A O 1
ATOM 1291 N N . PRO A 1 87 ? -16.005 29.968 32.755 1.00 38.33 114 PRO A N 1
ATOM 1292 C CA . PRO A 1 87 ? -16.058 30.901 33.892 1.00 41.07 114 PRO A CA 1
ATOM 1293 C C . PRO A 1 87 ? -15.146 32.095 33.660 1.00 44.01 114 PRO A C 1
ATOM 1294 O O . PRO A 1 87 ? -13.942 31.947 33.438 1.00 49.44 114 PRO A O 1
ATOM 1305 N N . GLY A 1 88 ? -15.735 33.288 33.701 1.00 46.36 115 GLY A N 1
ATOM 1306 C CA . GLY A 1 88 ? -14.980 34.511 33.537 1.00 50.23 115 GLY A CA 1
ATOM 1307 C C . GLY A 1 88 ? -14.720 34.926 32.108 1.00 50.46 115 GLY A C 1
ATOM 1308 O O . GLY A 1 88 ? -13.944 35.862 31.886 1.00 58.62 115 GLY A O 1
ATOM 1312 N N . HIS A 1 89 ? -15.338 34.266 31.131 1.00 55.97 116 HIS A N 1
ATOM 1313 C CA . HIS A 1 89 ? -15.143 34.594 29.726 1.00 54.86 116 HIS A CA 1
ATOM 1314 C C . HIS A 1 89 ? -16.469 34.451 28.994 1.00 56.32 116 HIS A C 1
ATOM 1315 O O . HIS A 1 89 ? -17.451 33.938 29.535 1.00 61.56 116 HIS A O 1
ATOM 1329 N N . ASN A 1 90 ? -16.490 34.918 27.745 1.00 55.77 117 ASN A N 1
ATOM 1330 C CA . ASN A 1 90 ? -17.719 34.946 26.961 1.00 56.00 117 ASN A CA 1
ATOM 1331 C C . ASN A 1 90 ? -17.660 33.958 25.803 1.00 54.50 117 ASN A C 1
ATOM 1332 O O . ASN A 1 90 ? -18.007 34.298 24.668 1.00 58.43 117 ASN A O 1
ATOM 1343 N N . ARG A 1 91 ? -17.226 32.732 26.082 1.00 49.32 118 ARG A N 1
ATOM 1344 C CA . ARG A 1 91 ? -17.163 31.684 25.076 1.00 45.22 118 ARG A CA 1
ATOM 1345 C C . ARG A 1 91 ? -17.673 30.387 25.685 1.00 34.99 118 ARG A C 1
ATOM 1346 O O . ARG A 1 91 ? -17.569 30.168 26.894 1.00 37.28 118 ARG A O 1
ATOM 1367 N N . THR A 1 92 ? -18.232 29.531 24.836 1.00 34.16 119 THR A N 1
ATOM 1368 C CA . THR A 1 92 ? -18.763 28.259 25.305 1.00 37.28 119 THR A CA 1
ATOM 1369 C C . THR A 1 92 ? -17.624 27.353 25.754 1.00 34.61 119 THR A C 1
ATOM 1370 O O . THR A 1 92 ? -16.647 27.154 25.025 1.00 36.18 119 THR A O 1
ATOM 1381 N N . TRP A 1 93 ? -17.750 26.811 26.963 1.00 29.02 120 TRP A N 1
ATOM 1382 C CA . TRP A 1 93 ? -16.721 25.940 27.513 1.00 33.12 120 TRP A CA 1
ATOM 1383 C C . TRP A 1 93 ? -16.652 24.637 26.728 1.00 32.33 1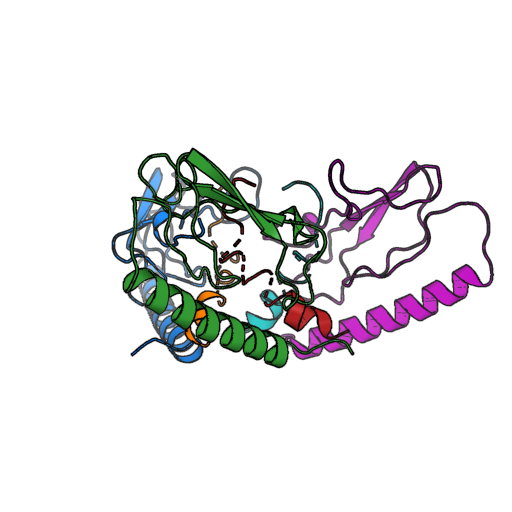20 TRP A C 1
ATOM 1384 O O . TRP A 1 93 ? -17.677 24.029 26.408 1.00 29.53 120 TRP A O 1
ATOM 1405 N N . ALA A 1 94 ? -15.431 24.212 26.412 1.00 34.16 121 ALA A N 1
ATOM 1406 C CA . ALA A 1 94 ? -15.219 22.951 25.717 1.00 32.79 121 ALA A CA 1
ATOM 1407 C C . ALA A 1 94 ? -13.806 22.467 26.002 1.00 32.51 121 ALA A C 1
ATOM 1408 O O . ALA A 1 94 ? -12.857 23.254 25.971 1.00 31.50 121 ALA A O 1
ATOM 1415 N N . ASN A 1 95 ? -13.678 21.172 26.280 1.00 37.11 122 ASN A N 1
ATOM 1416 C CA . ASN A 1 95 ? -12.398 20.541 26.584 1.00 34.57 122 ASN A CA 1
ATOM 1417 C C . ASN A 1 95 ? -12.062 19.573 25.456 1.00 36.28 122 ASN A C 1
ATOM 1418 O O . ASN A 1 95 ? -12.724 18.543 25.295 1.00 36.26 122 ASN A O 1
ATOM 1429 N N . TYR A 1 96 ? -11.037 19.915 24.673 1.00 41.83 123 TYR A N 1
ATOM 1430 C CA . TYR A 1 96 ? -10.531 19.076 23.596 1.00 36.28 123 TYR A CA 1
ATOM 1431 C C . TYR A 1 96 ? -9.162 18.486 23.919 1.00 38.45 123 TYR A C 1
ATOM 1432 O O . TYR A 1 96 ? -8.487 17.980 23.016 1.00 44.76 123 TYR A O 1
ATOM 1450 N N . SER A 1 97 ? -8.732 18.546 25.181 1.00 36.42 124 SER A N 1
ATOM 1451 C CA . SER A 1 97 ? -7.373 18.136 25.518 1.00 48.32 124 SER A CA 1
ATOM 1452 C C . SER A 1 97 ? -7.111 16.680 25.153 1.00 47.57 124 SER A C 1
ATOM 1453 O O . SER A 1 97 ? -5.985 16.328 24.785 1.00 46.99 124 SER A O 1
ATOM 1461 N N . GLU A 1 98 ? -8.128 15.820 25.246 1.00 42.11 125 GLU A N 1
ATOM 1462 C CA . GLU A 1 98 ? -7.938 14.419 24.891 1.00 48.11 125 GLU A CA 1
ATOM 1463 C C . GLU A 1 98 ? -7.734 14.224 23.395 1.00 44.74 125 GLU A C 1
ATOM 1464 O O . GLU A 1 98 ? -7.141 13.219 22.990 1.00 48.27 125 GLU A O 1
ATOM 1476 N N . CYS A 1 99 ? -8.203 15.160 22.567 1.00 45.55 126 CYS A N 1
ATOM 1477 C CA . CYS A 1 99 ? -8.165 14.971 21.124 1.00 51.74 126 CYS A CA 1
ATOM 1478 C C . CYS A 1 99 ? -6.825 15.355 20.504 1.00 51.93 126 CYS A C 1
ATOM 1479 O O . CYS A 1 99 ? -6.521 14.888 19.403 1.00 48.72 126 CYS A O 1
ATOM 1486 N N . VAL A 1 100 ? -6.015 16.179 21.171 1.00 45.53 127 VAL A N 1
ATOM 1487 C CA . VAL A 1 100 ? -4.758 16.647 20.603 1.00 52.24 127 VAL A CA 1
ATOM 1488 C C . VAL A 1 100 ? -3.625 16.418 21.594 1.00 48.55 127 VAL A C 1
ATOM 1489 O O . VAL A 1 100 ? -3.832 16.317 22.805 1.00 52.78 127 VAL A O 1
ATOM 1502 N N . LYS A 1 101 ? -2.409 16.335 21.052 1.00 52.21 128 LYS A N 1
ATOM 1503 C CA . LYS A 1 101 ? -1.224 16.109 21.866 1.00 58.21 128 LYS A CA 1
ATOM 1504 C C . LYS A 1 101 ? -0.627 17.405 22.392 1.00 60.69 128 LYS A C 1
ATOM 1505 O O . LYS A 1 101 ? 0.031 17.395 23.439 1.00 60.17 128 LYS A O 1
ATOM 1524 N N . PHE A 1 102 ? -0.836 18.519 21.691 1.00 55.78 129 PHE A N 1
ATOM 1525 C CA . PHE A 1 102 ? -0.289 19.800 22.117 1.00 58.53 129 PHE A CA 1
ATOM 1526 C C . PHE A 1 102 ? -1.114 20.454 23.220 1.00 57.91 129 PHE A C 1
ATOM 1527 O O . PHE A 1 102 ? -0.813 21.589 23.604 1.00 61.97 129 PHE A O 1
ATOM 1544 N N . LEU A 1 103 ? -2.128 19.766 23.737 1.00 58.70 130 LEU A N 1
ATOM 1545 C CA . LEU A 1 103 ? -2.878 20.241 24.894 1.00 62.26 130 LEU A CA 1
ATOM 1546 C C . LEU A 1 103 ? -2.921 19.154 25.967 1.00 67.61 130 LEU A C 1
ATOM 1547 O O . LEU A 1 103 ? -2.614 17.991 25.701 1.00 64.00 130 LEU A O 1
ATOM 1564 N N . TYR B 2 1 ? 5.825 18.759 4.467 1.00 78.51 15 TYR B N 1
ATOM 1565 C CA . TYR B 2 1 ? 5.309 20.036 4.943 1.00 80.29 15 TYR B CA 1
ATOM 1566 C C . TYR B 2 1 ? 3.785 20.019 4.993 1.00 74.79 15 TYR B C 1
ATOM 1567 O O . TYR B 2 1 ? 3.178 20.602 5.893 1.00 70.22 15 TYR B O 1
ATOM 1584 N N . GLN B 2 2 ? 3.170 19.349 4.015 1.00 76.03 16 GLN B N 1
ATOM 1585 C CA . GLN B 2 2 ? 1.713 19.273 3.977 1.00 79.21 16 GLN B CA 1
ATOM 1586 C C . GLN B 2 2 ? 1.163 18.643 5.251 1.00 78.28 16 GLN B C 1
ATOM 1587 O O . GLN B 2 2 ? 0.098 19.040 5.739 1.00 67.52 16 GLN B O 1
ATOM 1591 N N . ASP B 2 3 ? 1.872 17.656 5.802 1.00 89.77 17 ASP B N 1
ATOM 1592 C CA . ASP B 2 3 ? 1.461 17.079 7.078 1.00 97.66 17 ASP B CA 1
ATOM 1593 C C . ASP B 2 3 ? 1.509 18.117 8.192 1.00 89.76 17 ASP B C 1
ATOM 1594 O O . ASP B 2 3 ? 0.736 18.033 9.153 1.00 88.71 17 ASP B O 1
ATOM 1603 N N . LEU B 2 4 ? 2.403 19.099 8.080 1.00 77.16 18 LEU B N 1
ATOM 1604 C CA . LEU B 2 4 ? 2.468 20.193 9.041 1.00 66.27 18 LEU B CA 1
ATOM 1605 C C . LEU B 2 4 ? 1.497 21.315 8.692 1.00 56.37 18 LEU B C 1
ATOM 1606 O O . LEU B 2 4 ? 0.924 21.937 9.593 1.00 54.43 18 LEU B O 1
ATOM 1622 N N . ARG B 2 5 ? 1.301 21.590 7.400 1.00 65.06 19 ARG B N 1
ATOM 1623 C CA . ARG B 2 5 ? 0.310 22.586 7.009 1.00 62.28 19 ARG B CA 1
ATOM 1624 C C . ARG B 2 5 ? -1.085 22.164 7.451 1.00 62.77 19 ARG B C 1
ATOM 1625 O O . ARG B 2 5 ? -1.877 22.992 7.916 1.00 55.78 19 ARG B O 1
ATOM 1646 N N . ARG B 2 6 ? -1.405 20.876 7.311 1.00 63.41 20 ARG B N 1
ATOM 1647 C CA . ARG B 2 6 ? -2.680 20.377 7.813 1.00 67.05 20 ARG B CA 1
ATOM 1648 C C . ARG B 2 6 ? -2.712 20.396 9.336 1.00 61.78 20 ARG B C 1
ATOM 1649 O O . ARG B 2 6 ? -3.737 20.734 9.937 1.00 46.61 20 ARG B O 1
ATOM 1670 N N . ARG B 2 7 ? -1.593 20.043 9.975 1.00 50.47 21 ARG B N 1
ATOM 1671 C CA . ARG B 2 7 ? -1.545 20.026 11.433 1.00 51.48 21 ARG B CA 1
ATOM 1672 C C . ARG B 2 7 ? -1.541 21.435 12.013 1.00 49.12 21 ARG B C 1
ATOM 1673 O O . ARG B 2 7 ? -2.034 21.644 13.127 1.00 47.13 21 ARG B O 1
ATOM 1694 N N . PHE B 2 8 ? -0.985 22.409 11.289 1.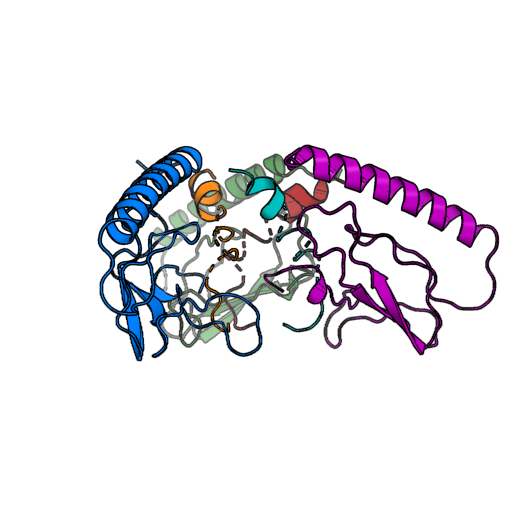00 47.05 22 PHE B N 1
ATOM 1695 C CA . PHE B 2 8 ? -1.030 23.787 11.765 1.00 48.78 22 PHE B CA 1
ATOM 1696 C C . PHE B 2 8 ? -2.431 24.372 11.625 1.00 43.61 22 PHE B C 1
ATOM 1697 O O . PHE B 2 8 ? -2.830 25.230 12.418 1.00 35.61 22 PHE B O 1
ATOM 1714 N N . PHE B 2 9 ? -3.186 23.918 10.631 1.00 47.34 23 PHE B N 1
ATOM 1715 C CA . PHE B 2 9 ? -4.555 24.367 10.428 1.00 47.22 23 PHE B CA 1
ATOM 1716 C C . PHE B 2 9 ? -5.442 23.905 11.581 1.00 45.07 23 PHE B C 1
ATOM 1717 O O . PHE B 2 9 ? -6.144 24.703 12.199 1.00 39.19 23 PHE B O 1
ATOM 1751 N N . HIS B 2 11 ? -3.912 23.358 14.978 1.00 42.78 25 HIS B N 1
ATOM 1752 C CA . HIS B 2 11 ? -3.572 24.431 15.909 1.00 41.76 25 HIS B CA 1
ATOM 1753 C C . HIS B 2 11 ? -4.635 25.524 15.924 1.00 39.18 25 HIS B C 1
ATOM 1754 O O . HIS B 2 11 ? -5.156 25.882 16.979 1.00 34.66 25 HIS B O 1
ATOM 1768 N N . HIS B 2 12 ? -4.949 26.051 14.738 1.00 37.79 26 HIS B N 1
ATOM 1769 C CA . HIS B 2 12 ? -5.864 27.184 14.646 1.00 37.64 26 HIS B CA 1
ATOM 1770 C C . HIS B 2 12 ? -7.288 26.776 15.007 1.00 39.10 26 HIS B C 1
ATOM 1771 O O . HIS B 2 12 ? -7.968 27.468 15.774 1.00 39.09 26 HIS B O 1
ATOM 17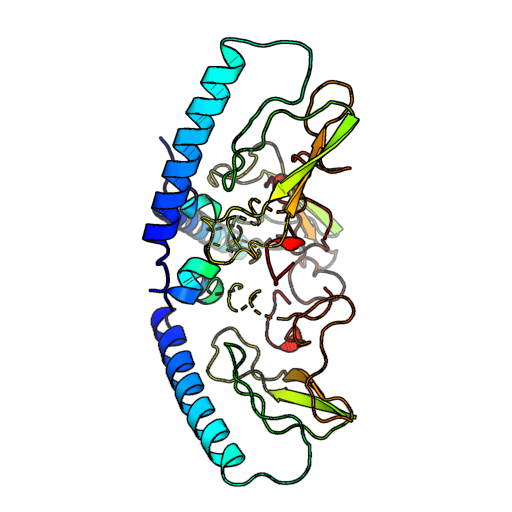85 N N . LEU B 2 13 ? -7.756 25.659 14.461 1.00 39.45 27 LEU B N 1
ATOM 1786 C CA . LEU B 2 13 ? -9.144 25.241 14.632 1.00 41.65 27 LEU B CA 1
ATOM 1787 C C . LEU B 2 13 ? -9.428 24.853 16.079 1.00 39.75 27 LEU B C 1
ATOM 1788 O O . LEU B 2 13 ? -10.397 25.322 16.678 1.00 32.57 27 LEU B O 1
ATOM 1821 N N . ALA B 2 15 ? -7.270 26.518 18.844 1.00 37.61 29 ALA B N 1
ATOM 1822 C CA . ALA B 2 15 ? -7.465 27.905 19.257 1.00 34.62 29 ALA B CA 1
ATOM 1823 C C . ALA B 2 15 ? -8.905 28.394 19.141 1.00 38.76 29 ALA B C 1
ATOM 1824 O O . ALA B 2 15 ? -9.482 28.862 20.122 1.00 44.44 29 ALA B O 1
ATOM 1831 N N . GLU B 2 16 ? -9.479 28.303 17.944 1.00 40.30 30 GLU B N 1
ATOM 1832 C CA . GLU B 2 16 ? -10.812 28.848 17.692 1.00 39.48 30 GLU B CA 1
ATOM 1833 C C . GLU B 2 16 ? -11.860 28.219 18.607 1.00 37.95 30 GLU B C 1
ATOM 1834 O O . GLU B 2 16 ? -12.695 28.919 19.179 1.00 40.18 30 GLU B O 1
ATOM 1863 N N . HIS B 2 18 ? -10.777 24.412 21.929 1.00 34.99 32 HIS B N 1
ATOM 1864 C CA . HIS B 2 18 ? -10.483 24.241 23.345 1.00 41.47 32 HIS B CA 1
ATOM 1865 C C . HIS B 2 18 ? -10.515 25.590 24.048 1.00 36.25 32 HIS B C 1
ATOM 1866 O O . HIS B 2 18 ? -9.569 26.371 23.954 1.00 38.15 32 HIS B O 1
ATOM 1880 N N . THR B 2 19 ? -11.612 25.857 24.751 1.00 37.32 33 THR B N 1
ATOM 1881 C CA . THR B 2 19 ? -11.784 27.108 25.472 1.00 37.68 33 THR B CA 1
ATOM 1882 C C . THR B 2 19 ? -11.585 26.960 26.974 1.00 43.53 33 THR B C 1
ATOM 1883 O O . THR B 2 19 ? -11.515 27.974 27.676 1.00 39.76 33 THR B O 1
ATOM 1894 N N . ALA B 2 20 ? -11.490 25.732 27.479 1.00 42.96 34 ALA B N 1
ATOM 1895 C CA . ALA B 2 20 ? -11.256 25.525 28.898 1.00 46.91 34 ALA B CA 1
ATOM 1896 C C . ALA B 2 20 ? -9.926 26.145 29.315 1.00 52.74 34 ALA B C 1
ATOM 1897 O O . ALA B 2 20 ? -9.012 26.336 28.506 1.00 52.93 34 ALA B O 1
ATOM 1904 N N . GLU B 2 21 ? -9.824 26.459 30.605 1.00 52.68 35 GLU B N 1
ATOM 1905 C CA . GLU B 2 21 ? -8.605 27.055 31.135 1.00 56.19 35 GLU B CA 1
ATOM 1906 C C . GLU B 2 21 ? -7.399 26.186 30.795 1.00 59.08 35 GLU B C 1
ATOM 1907 O O . GLU B 2 21 ? -7.442 24.959 30.908 1.00 50.58 35 GLU B O 1
ATOM 1919 N N . ILE B 2 22 ? -6.320 26.839 30.373 1.00 64.05 36 ILE B N 1
ATOM 1920 C CA . ILE B 2 22 ? -5.077 26.151 30.049 1.00 62.29 36 ILE B CA 1
ATOM 1921 C C . ILE B 2 22 ? -4.086 26.309 31.198 1.00 66.91 36 ILE B C 1
ATOM 1922 O O . ILE B 2 22 ? -4.002 25.457 32.082 1.00 69.62 36 ILE B O 1
ATOM 1926 N N . ASP C 1 3 ? 20.040 39.066 3.372 1.00 99.51 30 ASP C N 1
ATOM 1927 C CA . ASP C 1 3 ? 18.681 39.480 3.044 1.00 102.32 30 ASP C CA 1
ATOM 1928 C C . ASP C 1 3 ? 17.663 38.704 3.874 1.00 101.92 30 ASP C C 1
ATOM 1929 O O . ASP C 1 3 ? 17.901 37.553 4.242 1.00 96.87 30 ASP C O 1
ATOM 1932 N N . VAL C 1 4 ? 16.529 39.342 4.169 1.00 108.59 31 VAL C N 1
ATOM 1933 C CA . VAL C 1 4 ? 15.470 38.670 4.915 1.00 104.14 31 VAL C CA 1
ATOM 1934 C C . VAL C 1 4 ? 15.019 37.452 4.123 1.00 95.27 31 VAL C C 1
ATOM 1935 O O . VAL C 1 4 ? 14.637 37.560 2.951 1.00 96.18 31 VAL C O 1
ATOM 1948 N N . MET C 1 5 ? 15.068 36.285 4.753 1.00 81.83 32 MET C N 1
ATOM 1949 C CA . MET C 1 5 ? 14.764 35.044 4.059 1.00 74.10 32 MET C CA 1
ATOM 1950 C C . MET C 1 5 ? 13.268 34.760 4.091 1.00 69.43 32 MET C C 1
ATOM 1951 O O . MET C 1 5 ? 12.548 35.185 4.999 1.00 60.36 32 MET C O 1
ATOM 1964 N N . THR C 1 6 ? 12.812 34.022 3.086 1.00 67.34 33 THR C N 1
ATOM 1965 C CA . THR C 1 6 ? 11.401 33.748 2.880 1.00 67.93 33 THR C CA 1
ATOM 1966 C C . THR C 1 6 ? 10.968 32.519 3.673 1.00 61.36 33 THR C C 1
ATOM 1967 O O . THR C 1 6 ? 11.786 31.738 4.163 1.00 54.52 33 THR C O 1
ATOM 1977 N N . LYS C 1 7 ? 9.647 32.358 3.800 1.00 57.63 34 LYS C N 1
ATOM 1978 C CA . LYS C 1 7 ? 9.106 31.180 4.467 1.00 62.55 34 LYS C CA 1
ATOM 1979 C C . LYS C 1 7 ? 9.507 29.907 3.734 1.00 58.29 34 LYS C C 1
ATOM 1980 O O . LYS C 1 7 ? 9.917 28.922 4.360 1.00 44.45 34 LYS C O 1
ATOM 1999 N N . GLU C 1 8 ? 9.396 29.907 2.404 1.00 52.02 35 GLU C N 1
ATOM 2000 C CA . GLU C 1 8 ? 9.757 28.724 1.631 1.00 58.89 35 GLU C CA 1
ATOM 2001 C C . GLU C 1 8 ? 11.231 28.382 1.808 1.00 56.36 35 GLU C C 1
ATOM 2002 O O . GLU C 1 8 ? 11.600 27.204 1.879 1.00 56.29 35 GLU C O 1
ATOM 2014 N N . GLU C 1 9 ? 12.090 29.400 1.877 1.00 50.21 36 GLU C N 1
ATOM 2015 C CA . GLU C 1 9 ? 13.506 29.150 2.125 1.00 61.23 36 GLU C CA 1
ATOM 2016 C C . GLU C 1 9 ? 13.717 28.534 3.501 1.00 52.34 36 GLU C C 1
ATOM 2017 O O . GLU C 1 9 ? 14.518 27.605 3.659 1.00 52.25 36 GLU C O 1
ATOM 2029 N N . GLN C 1 10 ? 13.011 29.044 4.513 1.00 60.70 37 GLN C N 1
ATOM 2030 C CA . GLN C 1 10 ? 13.096 28.456 5.845 1.00 56.31 37 GLN C CA 1
ATOM 2031 C C . GLN C 1 10 ? 12.702 26.985 5.818 1.00 50.17 37 GLN C C 1
ATOM 2032 O O . GLN C 1 10 ? 13.327 26.155 6.487 1.00 44.84 37 GLN C O 1
ATOM 2046 N N . ILE C 1 11 ? 11.668 26.642 5.047 1.00 48.59 38 ILE C N 1
ATOM 2047 C CA . ILE C 1 11 ? 11.256 25.246 4.941 1.00 58.63 38 ILE C CA 1
ATOM 2048 C C . ILE C 1 11 ? 12.368 24.415 4.315 1.00 53.01 38 ILE C C 1
ATOM 2049 O O . ILE C 1 11 ? 12.604 23.267 4.712 1.00 47.18 38 ILE C O 1
ATOM 2065 N N . PHE C 1 12 ? 13.078 24.984 3.340 1.00 46.01 39 PHE C N 1
ATOM 2066 C CA . PHE C 1 12 ? 14.135 24.238 2.665 1.00 59.06 39 PHE C CA 1
ATOM 2067 C C . PHE C 1 12 ? 15.289 23.935 3.614 1.00 55.57 39 PHE C C 1
ATOM 2068 O O . PHE C 1 12 ? 15.744 22.789 3.707 1.00 51.89 39 PHE C O 1
ATOM 2085 N N . LEU C 1 13 ? 15.783 24.954 4.323 1.00 47.37 40 LEU C N 1
ATOM 2086 C CA . LEU C 1 13 ? 16.876 24.731 5.264 1.00 52.58 40 LEU C CA 1
ATOM 2087 C C . LEU C 1 13 ? 16.493 23.718 6.334 1.00 48.48 40 LEU C C 1
ATOM 2088 O O . LEU C 1 13 ? 17.351 22.966 6.812 1.00 45.89 40 LEU C O 1
ATOM 2104 N N . LEU C 1 14 ? 15.218 23.686 6.728 1.00 51.37 41 LEU C N 1
ATOM 2105 C CA . LEU C 1 14 ? 14.771 22.686 7.691 1.00 51.98 41 LEU C CA 1
ATOM 2106 C C . LEU C 1 14 ? 14.824 21.288 7.091 1.00 48.57 41 LEU C C 1
ATOM 2107 O O . LEU C 1 14 ? 15.201 20.327 7.773 1.00 42.22 41 LEU C O 1
ATOM 2123 N N . HIS C 1 15 ? 14.438 21.152 5.821 1.00 51.77 42 HIS C N 1
ATOM 2124 C CA . HIS C 1 15 ? 14.544 19.860 5.154 1.00 55.17 42 HIS C CA 1
ATOM 2125 C C . HIS C 1 15 ? 16.002 19.443 5.014 1.00 52.52 42 HIS C C 1
ATOM 2126 O O . HIS C 1 15 ? 16.332 18.259 5.148 1.00 53.95 42 HIS C O 1
ATOM 2140 N N . ARG C 1 16 ? 16.891 20.404 4.756 1.00 51.95 43 ARG C N 1
ATOM 2141 C CA . ARG C 1 16 ? 18.316 20.097 4.725 1.00 57.46 43 ARG C CA 1
ATOM 2142 C C . ARG C 1 16 ? 18.794 19.607 6.085 1.00 56.38 43 ARG C C 1
ATOM 2143 O O . ARG C 1 16 ? 19.562 18.641 6.172 1.00 55.24 43 ARG C O 1
ATOM 2164 N N . ALA C 1 17 ? 18.346 20.259 7.160 1.00 52.74 44 ALA C N 1
ATOM 2165 C CA . ALA C 1 17 ? 18.742 19.835 8.497 1.00 50.73 44 ALA C CA 1
ATOM 2166 C C . ALA C 1 17 ? 18.094 18.507 8.868 1.00 50.08 44 ALA C C 1
ATOM 2167 O O . ALA C 1 17 ? 18.707 17.679 9.551 1.00 46.74 44 ALA C O 1
ATOM 2174 N N . GLN C 1 18 ? 16.852 18.287 8.429 1.00 45.87 45 GLN C N 1
ATOM 2175 C CA . GLN C 1 18 ? 16.188 17.019 8.713 1.00 52.16 45 GLN C CA 1
ATOM 2176 C C . GLN C 1 18 ? 16.883 15.865 8.001 1.00 56.89 45 GLN C C 1
ATOM 2177 O O . GLN C 1 18 ? 17.102 14.802 8.594 1.00 55.97 45 GLN C O 1
ATOM 2191 N N . ALA C 1 19 ? 17.237 16.054 6.727 1.00 55.59 46 ALA C N 1
ATOM 2192 C CA . ALA C 1 19 ? 17.961 15.015 6.004 1.00 61.49 46 ALA C CA 1
ATOM 2193 C C . ALA C 1 19 ? 19.329 14.762 6.622 1.00 62.13 46 ALA C C 1
ATOM 2194 O O . ALA C 1 19 ? 19.820 13.628 6.600 1.00 66.21 46 ALA C O 1
ATOM 2201 N N . GLN C 1 20 ? 19.957 15.799 7.181 1.00 58.71 47 GLN C N 1
ATOM 2202 C CA . GLN C 1 20 ? 21.247 15.613 7.835 1.00 59.42 47 GLN C CA 1
ATOM 2203 C C . GLN C 1 20 ? 21.095 14.894 9.169 1.00 63.12 47 GLN C C 1
ATOM 2204 O O . GLN C 1 20 ? 21.986 14.137 9.569 1.00 67.10 47 GLN C O 1
ATOM 2218 N N . CYS C 1 21 ? 19.979 15.117 9.868 1.00 58.43 48 CYS C N 1
ATOM 2219 C CA . CYS C 1 21 ? 19.734 14.400 11.114 1.00 60.22 48 CYS C CA 1
ATOM 2220 C C . CYS C 1 21 ? 19.553 12.909 10.862 1.00 63.68 48 CYS C C 1
ATOM 2221 O O . CYS C 1 21 ? 20.009 12.079 11.656 1.00 75.37 48 CYS C O 1
ATOM 2228 N N . GLU C 1 22 ? 18.886 12.551 9.762 1.00 69.30 49 GLU C N 1
ATOM 2229 C CA . GLU C 1 22 ? 18.697 11.142 9.440 1.00 77.33 49 GLU C CA 1
ATOM 2230 C C . GLU C 1 22 ? 20.029 10.436 9.235 1.00 86.14 49 GLU C C 1
ATOM 2231 O O . GLU C 1 22 ? 20.161 9.251 9.561 1.00 90.23 49 GLU C O 1
ATOM 2243 N N . LYS C 1 23 ? 21.026 11.141 8.695 1.00 97.65 50 LYS C N 1
ATOM 2244 C CA . LYS C 1 23 ? 22.349 10.548 8.546 1.00 83.03 50 LYS C CA 1
ATOM 2245 C C . LYS C 1 23 ? 22.984 10.299 9.908 1.00 84.27 50 LYS C C 1
ATOM 2246 O O . LYS C 1 23 ? 23.497 9.206 10.174 1.00 87.84 50 LYS C O 1
ATOM 2250 N N . ARG C 1 24 ? 22.946 11.300 10.790 1.00 85.29 51 ARG C N 1
ATOM 2251 C CA . ARG C 1 24 ? 23.501 11.123 12.127 1.00 89.27 51 ARG C CA 1
ATOM 2252 C C . ARG C 1 24 ? 22.806 9.986 12.864 1.00 91.28 51 ARG C C 1
ATOM 2253 O O . ARG C 1 24 ? 23.454 9.205 13.569 1.00 89.43 51 ARG C O 1
ATOM 2274 N N . LEU C 1 25 ? 21.484 9.876 12.716 1.00 89.80 52 LEU C N 1
ATOM 2275 C CA . LEU C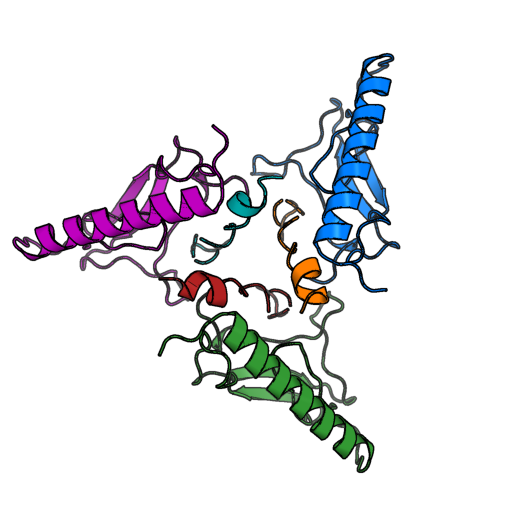 1 25 ? 20.760 8.809 13.399 1.00 91.35 52 LEU C CA 1
ATOM 2276 C C . LEU C 1 25 ? 21.122 7.447 12.820 1.00 97.39 52 LEU C C 1
ATOM 2277 O O . LEU C 1 25 ? 21.278 6.473 13.565 1.00 100.03 52 LEU C O 1
ATOM 2293 N N . LYS C 1 26 ? 21.270 7.359 11.496 1.00 83.78 53 LYS C N 1
ATOM 2294 C CA . LYS C 1 26 ? 21.648 6.091 10.880 1.00 93.05 53 LYS C CA 1
ATOM 2295 C C . LYS C 1 26 ? 23.069 5.685 11.252 1.00 109.56 53 LYS C C 1
ATOM 2296 O O . LYS C 1 26 ? 23.372 4.488 11.317 1.00 92.89 53 LYS C O 1
ATOM 2300 N N . GLU C 1 27 ? 23.949 6.658 11.499 1.00 92.74 54 GLU C N 1
ATOM 2301 C CA . GLU C 1 27 ? 25.325 6.338 11.862 1.00 99.58 54 GLU C CA 1
ATOM 2302 C C . GLU C 1 27 ? 25.402 5.757 13.269 1.00 106.96 54 GLU C C 1
ATOM 2303 O O . GLU C 1 27 ? 25.983 4.686 13.479 1.00 113.15 54 GLU C O 1
ATOM 2315 N N . VAL C 1 28 ? 24.822 6.454 14.250 1.00 93.96 55 VAL C N 1
ATOM 2316 C CA . VAL C 1 28 ? 24.913 6.000 15.634 1.00 105.66 55 VAL C CA 1
ATOM 2317 C C . VAL C 1 28 ? 24.241 4.645 15.804 1.00 94.20 55 VAL C C 1
ATOM 2318 O O . VAL C 1 28 ? 24.671 3.830 16.629 1.00 103.95 55 VAL C O 1
ATOM 2331 N N . LEU C 1 29 ? 23.178 4.379 15.040 1.00 110.22 56 LEU C N 1
ATOM 2332 C CA . LEU C 1 29 ? 22.540 3.069 15.099 1.00 113.92 56 LEU C CA 1
ATOM 2333 C C . LEU C 1 29 ? 23.479 1.962 14.636 1.00 103.11 56 LEU C C 1
ATOM 2334 O O . LEU C 1 29 ? 23.290 0.801 15.016 1.00 109.57 56 LEU C O 1
ATOM 2350 N N . GLN C 1 30 ? 24.483 2.296 13.824 1.00 112.39 57 GLN C N 1
ATOM 2351 C CA . GLN C 1 30 ? 25.477 1.330 13.381 1.00 107.97 57 GLN C CA 1
ATOM 2352 C C . GLN C 1 30 ? 26.642 1.199 14.350 1.00 112.73 57 GLN C C 1
ATOM 2353 O O . GLN C 1 30 ? 27.371 0.198 14.291 1.00 113.46 57 GLN C O 1
ATOM 2367 N N . ARG C 1 31 ? 26.839 2.172 15.234 1.00 108.60 58 ARG C N 1
ATOM 2368 C CA . ARG C 1 31 ? 27.975 2.195 16.157 1.00 110.61 58 ARG C CA 1
ATOM 2369 C C . ARG C 1 31 ? 27.496 2.463 17.578 1.00 109.30 58 ARG C C 1
ATOM 2370 O O . ARG C 1 31 ? 27.943 3.409 18.236 1.00 110.99 58 ARG C O 1
ATOM 2391 N N . PRO C 1 32 ? 26.579 1.643 18.089 1.00 108.39 59 PRO C N 1
ATOM 2392 C CA . PRO C 1 32 ? 26.008 1.905 19.417 1.00 103.02 59 PRO C CA 1
ATOM 2393 C C . PRO C 1 32 ? 26.993 1.609 20.536 1.00 92.95 59 PRO C C 1
ATOM 2394 O O . PRO C 1 32 ? 27.905 0.792 20.397 1.00 89.21 59 PRO C O 1
ATOM 2405 N N . ALA C 1 33 ? 26.783 2.277 21.669 1.00 76.82 60 ALA C N 1
ATOM 2406 C CA . ALA C 1 33 ? 27.621 2.076 22.844 1.00 70.70 60 ALA C CA 1
ATOM 2407 C C . ALA C 1 33 ? 26.936 2.679 24.057 1.00 66.67 60 ALA C C 1
ATOM 2408 O O . ALA C 1 33 ? 26.523 3.846 24.023 1.00 61.03 60 ALA C O 1
ATOM 2415 N N . GLY C 1 34 ? 26.805 1.891 25.127 1.00 60.47 61 GLY C N 1
ATOM 2416 C CA . GLY C 1 34 ? 26.176 2.353 26.345 1.00 55.88 61 GLY C CA 1
ATOM 2417 C C . GLY C 1 34 ? 24.668 2.475 26.188 1.00 67.44 61 GLY C C 1
ATOM 2418 O O . GLY C 1 34 ? 24.055 1.922 25.270 1.00 62.88 61 GLY C O 1
ATOM 2422 N N . ARG C 1 35 ? 24.066 3.217 27.117 1.00 72.24 62 ARG C N 1
ATOM 2423 C CA . ARG C 1 35 ? 22.633 3.506 27.090 1.00 72.76 62 ARG C CA 1
ATOM 2424 C C . ARG C 1 35 ? 22.401 5.003 27.261 1.00 60.80 62 ARG C C 1
ATOM 2425 O O . ARG C 1 35 ? 21.772 5.441 28.234 1.00 59.68 62 ARG C O 1
ATOM 2446 N N . PRO C 1 36 ? 22.884 5.826 26.338 1.00 52.61 63 PRO C N 1
ATOM 2447 C CA . PRO C 1 36 ? 22.610 7.269 26.406 1.00 51.79 63 PRO C CA 1
ATOM 2448 C C . PRO C 1 36 ? 21.263 7.590 25.743 1.00 49.13 63 PRO C C 1
ATOM 2449 O O . PRO C 1 36 ? 20.567 6.715 25.266 1.00 46.53 63 PRO C O 1
ATOM 2460 N N . CYS C 1 37 ? 20.922 8.884 25.727 1.00 43.34 64 CYS C N 1
ATOM 2461 C CA . CYS C 1 37 ? 19.744 9.322 24.982 1.00 44.92 64 CYS C CA 1
ATOM 2462 C C . CYS C 1 37 ? 20.094 9.427 23.502 1.00 42.04 64 CYS C C 1
ATOM 2463 O O . CYS C 1 37 ? 21.128 9.997 23.139 1.00 42.22 64 CYS C O 1
ATOM 2470 N N . LEU C 1 38 ? 19.239 8.868 22.650 1.00 42.88 65 LEU C N 1
ATOM 2471 C CA . LEU C 1 38 ? 19.563 8.769 21.237 1.00 45.45 65 LEU C CA 1
ATOM 2472 C C . LEU C 1 38 ? 19.193 10.052 20.495 1.00 48.33 65 LEU C C 1
ATOM 2473 O O . LEU C 1 38 ? 18.305 10.794 20.925 1.00 43.40 65 LEU C O 1
ATOM 2489 N N . PRO C 1 39 ? 19.864 10.338 19.378 1.00 51.46 66 PRO C N 1
ATOM 2490 C CA . PRO C 1 39 ? 19.523 11.545 18.612 1.00 44.01 66 PRO C CA 1
ATOM 2491 C C . PRO C 1 39 ? 18.120 11.460 18.031 1.00 46.49 66 PRO C C 1
ATOM 2492 O O . PRO C 1 39 ? 17.680 10.404 17.571 1.00 48.81 66 PRO C O 1
ATOM 2503 N N . GLU C 1 40 ? 17.421 12.594 18.051 1.00 49.85 67 GLU C N 1
ATOM 2504 C CA . GLU C 1 40 ? 16.056 12.673 17.555 1.00 50.99 67 GLU C CA 1
ATOM 2505 C C . GLU C 1 40 ? 15.847 13.981 16.807 1.00 47.52 67 GLU C C 1
ATOM 2506 O O . GLU C 1 40 ? 16.446 15.009 17.135 1.00 41.05 67 GLU C O 1
ATOM 2518 N N . TRP C 1 41 ? 14.979 13.929 15.802 1.00 47.39 68 TRP C N 1
ATOM 2519 C CA . TRP C 1 41 ? 14.542 15.106 15.063 1.00 39.07 68 TRP C CA 1
ATOM 2520 C C . TRP C 1 41 ? 13.162 15.503 15.575 1.00 41.12 68 TRP C C 1
ATOM 2521 O O . TRP C 1 41 ? 12.227 14.696 15.532 1.00 48.21 68 TRP C O 1
ATOM 2542 N N . ASP C 1 42 ? 13.037 16.739 16.062 1.00 36.45 69 ASP C N 1
ATOM 2543 C CA . ASP C 1 42 ? 11.806 17.206 16.690 1.00 37.46 69 ASP C CA 1
ATOM 2544 C C . ASP C 1 42 ? 11.069 18.243 15.847 1.00 39.81 69 ASP C C 1
ATOM 2545 O O . ASP C 1 42 ? 10.230 18.979 16.377 1.00 37.15 69 ASP C O 1
ATOM 2554 N N . HIS C 1 43 ? 11.360 18.310 14.548 1.00 42.87 70 HIS C N 1
ATOM 2555 C CA . HIS C 1 43 ? 10.809 19.232 13.554 1.00 45.16 70 HIS C CA 1
ATOM 2556 C C . HIS C 1 43 ? 11.609 20.530 13.473 1.00 37.74 70 HIS C C 1
ATOM 2557 O O . HIS C 1 43 ? 11.376 21.318 12.559 1.00 36.97 70 HIS C O 1
ATOM 2571 N N . ILE C 1 44 ? 12.538 20.779 14.398 1.00 37.03 71 ILE C N 1
ATOM 2572 C CA . ILE C 1 44 ? 13.312 22.015 14.387 1.00 35.74 71 ILE C CA 1
ATOM 2573 C C . ILE C 1 44 ? 14.802 21.700 14.324 1.00 38.89 71 ILE C C 1
ATOM 2574 O O . ILE C 1 44 ? 15.506 22.177 13.428 1.00 38.69 71 ILE C O 1
ATOM 2590 N N . LEU C 1 45 ? 15.299 20.908 15.274 1.00 38.00 72 LEU C N 1
ATOM 2591 C CA . LEU C 1 45 ? 16.722 20.607 15.336 1.00 42.75 72 LEU C CA 1
ATOM 2592 C C . LEU C 1 45 ? 16.932 19.132 15.650 1.00 38.11 72 LEU C C 1
ATOM 2593 O O . LEU C 1 45 ? 16.010 18.415 16.051 1.00 36.02 72 LEU C O 1
ATOM 2609 N N . CYS C 1 46 ? 18.172 18.686 15.449 1.00 43.23 73 CYS C N 1
ATOM 2610 C CA . CYS C 1 46 ? 18.580 17.307 15.694 1.00 40.39 73 CYS C CA 1
ATOM 2611 C C . CYS C 1 46 ? 19.299 17.252 17.037 1.00 41.68 73 CYS C C 1
ATOM 2612 O O . CYS C 1 46 ? 20.430 17.732 17.162 1.00 43.77 73 CYS C O 1
ATOM 2619 N N . TRP C 1 47 ? 18.644 16.669 18.032 1.00 37.75 74 TRP C N 1
ATOM 2620 C CA . TRP C 1 47 ? 19.251 16.564 19.350 1.00 38.66 74 TRP C CA 1
ATOM 2621 C C . TRP C 1 47 ? 20.376 15.532 19.320 1.00 38.45 74 TRP C C 1
ATOM 2622 O O . TRP C 1 47 ? 20.237 14.481 18.689 1.00 44.96 74 TRP C O 1
ATOM 2643 N N . PRO C 1 48 ? 21.501 15.807 19.968 1.00 40.04 75 PRO C N 1
ATOM 2644 C CA . PRO C 1 48 ? 22.636 14.882 19.931 1.00 41.80 75 PRO C CA 1
ATOM 2645 C C . PRO C 1 48 ? 22.487 13.789 20.982 1.00 43.50 75 PRO C C 1
ATOM 2646 O O . PRO C 1 48 ? 21.482 13.693 21.684 1.00 40.54 75 PRO C O 1
ATOM 2657 N N . LEU C 1 49 ? 23.519 12.954 21.073 1.00 40.72 76 LEU C N 1
ATOM 2658 C CA . LEU C 1 49 ? 23.582 11.955 22.129 1.00 42.78 76 LEU C CA 1
ATOM 2659 C C . LEU C 1 49 ? 23.605 12.648 23.484 1.00 41.08 76 LEU C C 1
ATOM 2660 O O . LEU C 1 49 ? 24.391 13.570 23.714 1.00 47.66 76 LEU C O 1
ATOM 2676 N N . GLY C 1 50 ? 22.735 12.198 24.388 1.00 40.03 77 GLY C N 1
ATOM 2677 C CA . GLY C 1 50 ? 22.573 12.816 25.691 1.00 41.87 77 GLY C CA 1
ATOM 2678 C C . GLY C 1 50 ? 23.158 11.941 26.793 1.00 41.40 77 GLY C C 1
ATOM 2679 O O . GLY C 1 50 ? 22.936 10.732 26.820 1.00 42.21 77 GLY C O 1
ATOM 2683 N N . ALA C 1 51 ? 23.897 12.578 27.691 1.00 42.07 78 ALA C N 1
ATOM 2684 C CA . ALA C 1 51 ? 24.449 11.861 28.836 1.00 43.67 78 ALA C CA 1
ATOM 2685 C C . ALA C 1 51 ? 23.334 11.561 29.833 1.00 44.62 78 ALA C C 1
ATOM 2686 O O . ALA C 1 51 ? 22.604 12.476 30.231 1.00 44.69 78 ALA C O 1
ATOM 2693 N N . PRO C 1 52 ? 23.165 10.308 30.257 1.00 45.93 79 PRO C N 1
ATOM 2694 C CA . PRO C 1 52 ? 22.042 9.984 31.148 1.00 47.59 79 PRO C CA 1
ATOM 2695 C C . PRO C 1 52 ? 22.112 10.759 32.457 1.00 49.33 79 PRO C C 1
ATOM 2696 O O . PRO C 1 52 ? 23.164 10.852 33.093 1.00 50.29 79 PRO C O 1
ATOM 2707 N N . GLY C 1 53 ? 20.970 11.318 32.853 1.00 50.24 80 GLY C N 1
ATOM 2708 C CA . GLY C 1 53 ? 20.875 12.044 34.102 1.00 52.82 80 GLY C CA 1
ATOM 2709 C C . GLY C 1 53 ? 21.341 13.478 34.046 1.00 52.19 80 GLY C C 1
ATOM 2710 O O . GLY C 1 53 ? 21.712 14.036 35.083 1.00 54.73 80 GLY C O 1
ATOM 2714 N N . GLU C 1 54 ? 21.329 14.101 32.870 1.00 41.70 81 GLU C N 1
ATOM 2715 C CA . GLU C 1 54 ? 21.837 15.455 32.719 1.00 47.68 81 GLU C CA 1
ATOM 2716 C C . GLU C 1 54 ? 20.933 16.253 31.793 1.00 39.94 81 GLU C C 1
ATOM 2717 O O . GLU C 1 54 ? 20.260 15.700 30.920 1.00 39.47 81 GLU C O 1
ATOM 2729 N N . VAL C 1 55 ? 20.920 17.569 32.005 1.00 46.39 82 VAL C N 1
ATOM 2730 C CA . VAL C 1 55 ? 20.287 18.472 31.055 1.00 40.06 82 VAL C CA 1
ATOM 2731 C C . VAL C 1 55 ? 21.152 18.550 29.805 1.00 37.25 82 VAL C C 1
ATOM 2732 O O . VAL C 1 55 ? 22.387 18.607 29.885 1.00 38.38 82 VAL C O 1
ATOM 2745 N N . VAL C 1 56 ? 20.509 18.533 28.640 1.00 38.86 83 VAL C N 1
ATOM 2746 C CA . VAL C 1 56 ? 21.191 18.639 27.354 1.00 36.36 83 VAL C CA 1
ATOM 2747 C C . VAL C 1 56 ? 20.833 19.990 26.751 1.00 35.00 83 VAL C C 1
ATOM 2748 O O . VAL C 1 56 ? 19.654 20.279 26.509 1.00 28.70 83 VAL C O 1
ATOM 2761 N N . ALA C 1 57 ? 21.849 20.814 26.511 1.00 33.90 84 ALA C N 1
ATOM 2762 C CA . ALA C 1 57 ? 21.676 22.158 25.978 1.00 39.80 84 ALA C CA 1
ATOM 2763 C C . ALA C 1 57 ? 22.237 22.223 24.564 1.00 41.29 84 ALA C C 1
ATOM 2764 O O . ALA C 1 57 ? 23.393 21.852 24.335 1.00 51.18 84 ALA C O 1
ATOM 2771 N N . VAL C 1 58 ? 21.424 22.701 23.631 1.00 36.50 85 VAL C N 1
ATOM 2772 C CA . VAL C 1 58 ? 21.803 22.829 22.227 1.00 35.53 85 VAL C CA 1
ATOM 2773 C C . VAL C 1 58 ? 21.626 24.288 21.831 1.00 36.92 85 VAL C C 1
ATOM 2774 O O . VAL C 1 58 ? 20.569 24.863 22.081 1.00 35.83 85 VAL C O 1
ATOM 2787 N N . PRO C 1 59 ? 22.626 24.924 21.215 1.00 39.81 86 PRO C N 1
ATOM 2788 C CA . PRO C 1 59 ? 22.435 26.310 20.767 1.00 41.83 86 PRO C CA 1
ATOM 2789 C C . PRO C 1 59 ? 21.273 26.413 19.791 1.00 39.03 86 PRO C C 1
ATOM 2790 O O . PRO C 1 59 ? 21.076 25.546 18.937 1.00 39.92 86 PRO C O 1
ATOM 2801 N N . CYS C 1 60 ? 20.495 27.479 19.931 1.00 40.03 87 CYS C N 1
ATOM 2802 C CA . CYS C 1 60 ? 19.359 27.696 19.044 1.00 41.85 87 CYS C CA 1
ATOM 2803 C C . CYS C 1 60 ? 19.849 27.681 17.598 1.00 39.49 87 CYS C C 1
ATOM 2804 O O . CYS C 1 60 ? 20.644 28.552 17.215 1.00 43.76 87 CYS C O 1
ATOM 2811 N N . PRO C 1 61 ? 19.402 26.734 16.768 1.00 40.42 88 PRO C N 1
ATOM 2812 C CA . PRO C 1 61 ? 20.072 26.505 15.479 1.00 39.77 88 PRO C CA 1
ATOM 2813 C C . PRO C 1 61 ? 20.162 27.766 14.631 1.00 40.94 88 PRO C C 1
ATOM 2814 O O . PRO C 1 61 ? 19.239 28.581 14.590 1.00 39.76 88 PRO C O 1
ATOM 2825 N N . ASP C 1 62 ? 21.295 27.909 13.938 1.00 42.39 89 ASP C N 1
ATOM 2826 C CA . ASP C 1 62 ? 21.563 29.110 13.157 1.00 49.37 89 ASP C CA 1
ATOM 2827 C C . ASP C 1 62 ? 20.752 29.183 11.870 1.00 46.83 89 ASP C C 1
ATOM 2828 O O . ASP C 1 62 ? 20.699 30.255 11.258 1.00 51.46 89 ASP C O 1
ATOM 2837 N N . TYR C 1 63 ? 20.126 28.086 11.445 1.00 47.90 90 TYR C N 1
ATOM 2838 C CA . TYR C 1 63 ? 19.333 28.080 10.222 1.00 49.46 90 TYR C CA 1
ATOM 2839 C C . TYR C 1 63 ? 17.887 28.502 10.451 1.00 46.30 90 TYR C C 1
ATOM 2840 O O . TYR C 1 63 ? 17.101 28.502 9.497 1.00 45.39 90 TYR C O 1
ATOM 2858 N N . ILE C 1 64 ? 17.520 28.861 11.678 1.00 47.69 91 ILE C N 1
ATOM 2859 C CA . ILE C 1 64 ? 16.208 29.423 11.983 1.00 51.66 91 ILE C CA 1
ATOM 2860 C C . ILE C 1 64 ? 16.388 30.932 12.110 1.00 52.32 91 ILE C C 1
ATOM 2861 O O . ILE C 1 64 ? 17.017 31.415 13.058 1.00 44.22 91 ILE C O 1
ATOM 2877 N N . TYR C 1 65 ? 15.834 31.678 11.152 1.00 51.64 92 TYR C N 1
ATOM 2878 C CA . TYR C 1 65 ? 16.061 33.119 11.100 1.00 49.03 92 TYR C CA 1
ATOM 2879 C C . TYR C 1 65 ? 15.559 33.809 12.362 1.00 54.15 92 TYR C C 1
ATOM 2880 O O . TYR C 1 65 ? 16.253 34.654 12.940 1.00 50.12 92 TYR C O 1
ATOM 2898 N N . ASP C 1 66 ? 14.350 33.466 12.802 1.00 48.70 93 ASP C N 1
ATOM 2899 C CA . ASP C 1 66 ? 13.700 34.161 13.905 1.00 51.40 93 ASP C CA 1
ATOM 2900 C C . ASP C 1 66 ? 14.197 33.716 15.275 1.00 47.34 93 ASP C C 1
ATOM 2901 O O . ASP C 1 66 ? 13.585 34.085 16.283 1.00 50.14 93 ASP C O 1
ATOM 2910 N N . PHE C 1 67 ? 15.279 32.950 15.341 1.00 40.42 94 PHE C N 1
ATOM 2911 C CA . PHE C 1 67 ? 15.808 32.460 16.604 1.00 50.06 94 PHE C CA 1
ATOM 2912 C C . PHE C 1 67 ? 16.926 33.369 17.104 1.00 53.01 94 PHE C C 1
ATOM 2913 O O . PHE C 1 67 ? 17.678 33.955 16.318 1.00 48.21 94 PHE C O 1
ATOM 2930 N N . ASN C 1 68 ? 17.020 33.486 18.426 1.00 46.55 95 ASN C N 1
ATOM 2931 C CA . ASN C 1 68 ? 18.160 34.132 19.074 1.00 51.22 95 ASN C CA 1
ATOM 2932 C C . ASN C 1 68 ? 19.298 33.121 19.084 1.00 50.40 95 ASN C C 1
ATOM 2933 O O . ASN C 1 68 ? 19.336 32.215 19.920 1.00 51.56 95 ASN C O 1
ATOM 2944 N N . HIS C 1 69 ? 20.231 33.272 18.154 1.00 50.43 96 HIS C N 1
ATOM 2945 C CA . HIS C 1 69 ? 21.309 32.305 17.968 1.00 49.87 96 HIS C CA 1
ATOM 2946 C C . HIS C 1 69 ? 22.369 32.365 19.056 1.00 50.63 96 HIS C C 1
ATOM 2947 O O . HIS C 1 69 ? 23.394 31.682 18.927 1.00 53.58 96 HIS C O 1
ATOM 2961 N N . LYS C 1 70 ? 22.158 33.144 20.117 1.00 53.73 97 LYS C N 1
ATOM 2962 C CA . LYS C 1 70 ? 23.060 33.167 21.259 1.00 58.31 97 LYS C CA 1
ATOM 2963 C C . LYS C 1 70 ? 22.534 32.366 22.444 1.00 53.60 97 LYS C C 1
ATOM 2964 O O . LYS C 1 70 ? 23.283 32.145 23.401 1.00 55.80 97 LYS C O 1
ATOM 2983 N N . GLY C 1 71 ? 21.275 31.929 22.404 1.00 51.19 98 GLY C N 1
ATOM 2984 C CA . GLY C 1 71 ? 20.686 31.156 23.474 1.00 50.22 98 GLY C CA 1
ATOM 2985 C C . GLY C 1 71 ? 20.724 29.662 23.204 1.00 46.90 98 GLY C C 1
ATOM 2986 O O . GLY C 1 71 ? 21.325 29.183 22.240 1.00 45.61 98 GLY C O 1
ATOM 2990 N N . HIS C 1 72 ? 20.052 28.916 24.082 1.00 45.06 99 HIS C N 1
ATOM 2991 C CA . HIS C 1 72 ? 20.069 27.462 24.031 1.00 41.16 99 HIS C CA 1
ATOM 2992 C C . HIS C 1 72 ? 18.671 26.902 24.238 1.00 39.33 99 HIS C C 1
ATOM 2993 O O . HIS C 1 72 ? 17.888 27.435 25.029 1.00 41.25 99 HIS C O 1
ATOM 3007 N N . ALA C 1 73 ? 18.368 25.829 23.515 1.00 35.84 100 ALA C N 1
ATOM 3008 C CA . ALA C 1 73 ? 17.230 24.979 23.823 1.00 37.43 100 ALA C CA 1
ATOM 3009 C C . ALA C 1 73 ? 17.698 23.837 24.717 1.00 32.74 100 ALA C C 1
ATOM 3010 O O . ALA C 1 73 ? 18.865 23.439 24.684 1.00 33.69 100 ALA C O 1
ATOM 3017 N N . TYR C 1 74 ? 16.778 23.311 25.520 1.00 30.32 101 TYR C N 1
ATOM 3018 C CA . TYR C 1 74 ? 17.127 22.356 26.561 1.00 32.56 101 TYR C CA 1
ATOM 3019 C C . TYR C 1 74 ? 16.208 21.146 26.517 1.00 33.54 101 TYR C C 1
ATOM 3020 O O . TYR C 1 74 ? 15.003 21.272 26.285 1.00 33.97 101 TYR C O 1
ATOM 3038 N N . ARG C 1 75 ? 16.798 19.975 26.743 1.00 27.72 102 ARG C N 1
ATOM 3039 C CA . ARG C 1 75 ? 16.072 18.733 26.948 1.00 30.83 102 ARG C CA 1
ATOM 3040 C C . ARG C 1 75 ? 16.584 18.089 28.230 1.00 29.78 102 ARG C C 1
ATOM 3041 O O . ARG C 1 75 ? 17.584 18.519 28.811 1.00 29.70 102 ARG C O 1
ATOM 3062 N N . ARG C 1 76 ? 15.888 17.044 28.669 1.00 33.97 103 ARG C N 1
ATOM 3063 C CA . ARG C 1 76 ? 16.251 16.304 29.870 1.00 36.52 103 ARG C CA 1
ATOM 3064 C C . ARG C 1 76 ? 16.449 14.837 29.518 1.00 35.81 103 ARG C C 1
ATOM 3065 O O . ARG C 1 76 ? 15.557 14.205 28.943 1.00 34.95 103 ARG C O 1
ATOM 3086 N N . CYS C 1 77 ? 17.614 14.303 29.867 1.00 38.59 104 CYS C N 1
ATOM 3087 C CA . CYS C 1 77 ? 17.957 12.904 29.630 1.00 37.80 104 CYS C CA 1
ATOM 3088 C C . CYS C 1 77 ? 18.019 12.206 30.984 1.00 37.04 104 CYS C C 1
ATOM 3089 O O . CYS C 1 77 ? 18.897 12.506 31.800 1.00 38.32 104 CYS C O 1
ATOM 3096 N N . ASP C 1 78 ? 17.091 11.280 31.225 1.00 36.86 105 ASP C N 1
ATOM 3097 C CA . ASP C 1 78 ? 17.043 10.596 32.508 1.00 36.53 105 ASP C CA 1
ATOM 3098 C C . ASP C 1 78 ? 18.106 9.499 32.553 1.00 41.91 105 ASP C C 1
ATOM 3099 O O . ASP C 1 78 ? 18.821 9.244 31.580 1.00 41.49 105 ASP C O 1
ATOM 3108 N N . ARG C 1 79 ? 18.207 8.838 33.709 1.00 42.74 106 ARG C N 1
ATOM 3109 C CA . ARG C 1 79 ? 19.268 7.863 33.928 1.00 46.82 106 ARG C CA 1
ATOM 3110 C C . ARG C 1 79 ? 19.114 6.616 33.066 1.00 48.02 106 ARG C C 1
ATOM 3111 O O . ARG C 1 79 ? 20.102 5.906 32.850 1.00 51.51 106 ARG C O 1
ATOM 3132 N N . ASN C 1 80 ? 17.910 6.329 32.576 1.00 45.94 107 ASN C N 1
ATOM 3133 C CA . ASN C 1 80 ? 17.690 5.158 31.738 1.00 50.79 107 ASN C CA 1
ATOM 3134 C C . ASN C 1 80 ? 18.039 5.400 30.275 1.00 50.32 107 ASN C C 1
ATOM 3135 O O . ASN C 1 80 ? 17.890 4.482 29.461 1.00 48.85 107 ASN C O 1
ATOM 3146 N N . GLY C 1 81 ? 18.497 6.597 29.920 1.00 44.38 108 GLY C N 1
ATOM 3147 C CA . GLY C 1 81 ? 18.814 6.890 28.537 1.00 55.45 108 GLY C CA 1
ATOM 3148 C C . GLY C 1 81 ? 17.619 7.274 27.700 1.00 40.65 108 GLY C C 1
ATOM 3149 O O . GLY C 1 81 ? 17.628 7.063 26.484 1.00 41.26 108 GLY C O 1
ATOM 3153 N N . SER C 1 82 ? 16.587 7.836 28.318 1.00 43.45 109 SER C N 1
ATOM 3154 C CA . SER C 1 82 ? 15.364 8.221 27.634 1.00 43.63 109 SER C CA 1
ATOM 3155 C C . SER C 1 82 ? 15.091 9.697 27.876 1.00 40.86 109 SER C C 1
ATOM 3156 O O . SER C 1 82 ? 15.222 10.185 29.004 1.00 35.73 109 SER C O 1
ATOM 3164 N N . TRP C 1 83 ? 14.727 10.408 26.811 1.00 34.95 110 TRP C N 1
ATOM 3165 C CA . TRP C 1 83 ? 14.340 11.806 26.947 1.00 35.88 110 TRP C CA 1
ATOM 3166 C C . TRP C 1 83 ? 13.106 11.915 27.835 1.00 29.65 110 TRP C C 1
ATOM 3167 O O . TRP C 1 83 ? 12.098 11.241 27.603 1.00 33.31 110 TRP C O 1
ATOM 3188 N N . GLU C 1 84 ? 13.184 12.770 28.848 1.00 36.98 111 GLU C N 1
ATOM 3189 C CA . GLU C 1 84 ? 12.100 12.882 29.813 1.00 30.90 111 GLU C CA 1
ATOM 3190 C C . GLU C 1 84 ? 10.874 13.529 29.187 1.00 33.21 111 GLU C C 1
ATOM 3191 O O . GLU C 1 84 ? 10.981 14.471 28.397 1.00 35.36 111 GLU C O 1
ATOM 3203 N N . LEU C 1 85 ? 9.702 13.019 29.551 1.00 31.19 112 LEU C N 1
ATOM 3204 C CA . LEU C 1 85 ? 8.453 13.646 29.159 1.00 33.35 112 LEU C CA 1
ATOM 3205 C C . LEU C 1 85 ? 8.164 14.847 30.053 1.00 33.99 112 LEU C C 1
ATOM 3206 O O . LEU C 1 85 ? 8.747 15.013 31.129 1.00 34.75 112 LEU C O 1
ATOM 3222 N N . VAL C 1 86 ? 7.251 15.690 29.593 1.00 36.75 113 VAL C N 1
ATOM 3223 C CA . VAL C 1 86 ? 6.754 16.776 30.444 1.00 40.04 113 VAL C CA 1
ATOM 3224 C C . VAL C 1 86 ? 5.966 16.169 31.600 1.00 40.60 113 VAL C C 1
ATOM 3225 O O . VAL C 1 86 ? 5.150 15.259 31.374 1.00 37.08 113 VAL C O 1
ATOM 3238 N N . PRO C 1 87 ? 6.171 16.612 32.840 1.00 38.20 114 PRO C N 1
ATOM 3239 C CA . PRO C 1 87 ? 5.336 16.104 33.940 1.00 43.95 114 PRO C CA 1
ATOM 3240 C C . PRO C 1 87 ? 3.862 16.353 33.659 1.00 46.27 114 PRO C C 1
ATOM 3241 O O . PRO C 1 87 ? 3.437 17.488 33.433 1.00 51.15 114 PRO C O 1
ATOM 3252 N N . GLY C 1 88 ? 3.084 15.274 33.657 1.00 52.00 115 GLY C N 1
ATOM 3253 C CA . GLY C 1 88 ? 1.654 15.364 33.460 1.00 51.70 115 GLY C CA 1
ATOM 3254 C C . GLY C 1 88 ? 1.187 15.317 32.023 1.00 58.67 115 GLY C C 1
ATOM 3255 O O . GLY C 1 88 ? -0.010 15.508 31.776 1.00 59.53 115 GLY C O 1
ATOM 3259 N N . HIS C 1 89 ? 2.083 15.072 31.068 1.00 56.90 116 HIS C N 1
ATOM 3260 C CA . HIS C 1 89 ? 1.721 15.025 29.659 1.00 56.85 116 HIS C CA 1
ATOM 3261 C C . HIS C 1 89 ? 2.544 13.949 28.964 1.00 57.25 116 HIS C C 1
ATOM 3262 O O . HIS C 1 89 ? 3.520 13.431 29.512 1.00 58.05 116 HIS C O 1
ATOM 3276 N N . ASN C 1 90 ? 2.136 13.614 27.741 1.00 53.18 117 ASN C N 1
ATOM 3277 C CA . ASN C 1 90 ? 2.749 12.547 26.958 1.00 51.95 117 ASN C CA 1
ATOM 3278 C C . ASN C 1 90 ? 3.562 13.103 25.792 1.00 51.74 117 ASN C C 1
ATOM 3279 O O . ASN C 1 90 ? 3.556 12.557 24.687 1.00 56.46 117 ASN C O 1
ATOM 3290 N N . ARG C 1 91 ? 4.273 14.202 26.026 1.00 47.09 118 ARG C N 1
ATOM 3291 C CA . ARG C 1 91 ? 5.162 14.784 25.033 1.00 45.16 118 ARG C CA 1
ATOM 3292 C C . ARG C 1 91 ? 6.530 15.005 25.660 1.00 32.38 118 ARG C C 1
ATOM 3293 O O . ARG C 1 91 ? 6.651 15.207 26.871 1.00 32.12 118 ARG C O 1
ATOM 3314 N N . THR C 1 92 ? 7.561 14.951 24.823 1.00 31.05 119 THR C N 1
ATOM 3315 C CA . THR C 1 92 ? 8.926 15.094 25.308 1.00 31.73 119 THR C CA 1
ATOM 3316 C C . THR C 1 92 ? 9.187 16.534 25.730 1.00 34.69 119 THR C C 1
ATOM 3317 O O . THR C 1 92 ? 8.820 17.481 25.032 1.00 31.72 119 THR C O 1
ATOM 3328 N N . TRP C 1 93 ? 9.827 16.691 26.890 1.00 31.24 120 TRP C N 1
ATOM 3329 C CA . TRP C 1 93 ? 10.063 18.013 27.457 1.00 34.09 120 TRP C CA 1
ATOM 3330 C C . TRP C 1 93 ? 11.147 18.750 26.684 1.00 33.07 120 TRP C C 1
ATOM 3331 O O . TRP C 1 93 ? 12.209 18.191 26.385 1.00 27.34 120 TRP C O 1
ATOM 3352 N N . ALA C 1 94 ? 10.881 20.016 26.375 1.00 33.72 121 ALA C N 1
ATOM 3353 C CA . ALA C 1 94 ? 11.853 20.859 25.693 1.00 32.12 121 ALA C CA 1
ATOM 3354 C C . ALA C 1 94 ? 11.552 22.314 26.016 1.00 32.23 121 ALA C C 1
ATOM 3355 O O . ALA C 1 94 ? 10.392 22.736 25.966 1.00 31.38 121 ALA C O 1
ATOM 3362 N N . ASN C 1 95 ? 12.595 23.073 26.350 1.00 31.56 122 ASN C N 1
ATOM 3363 C CA . ASN C 1 95 ? 12.484 24.493 26.669 1.00 30.95 122 ASN C CA 1
ATOM 3364 C C . ASN C 1 95 ? 13.172 25.290 25.565 1.00 34.63 122 ASN C C 1
ATOM 3365 O O . ASN C 1 95 ? 14.401 25.251 25.436 1.00 30.06 122 ASN C O 1
ATOM 3376 N N . TYR C 1 96 ? 12.370 26.001 24.770 1.00 36.19 123 TYR C N 1
ATOM 3377 C CA . TYR C 1 96 ? 12.853 26.859 23.696 1.00 32.19 123 TYR C CA 1
ATOM 3378 C C . TYR C 1 96 ? 12.695 28.341 24.018 1.00 35.66 123 TYR C C 1
ATOM 3379 O O . TYR C 1 96 ? 12.801 29.177 23.114 1.00 41.01 123 TYR C O 1
ATOM 3397 N N . SER C 1 97 ? 12.438 28.690 25.281 1.00 31.27 124 SER C N 1
ATOM 3398 C CA . SER C 1 97 ? 12.155 30.083 25.611 1.00 43.40 124 SER C CA 1
ATOM 3399 C C . SER C 1 97 ? 13.311 31.001 25.229 1.00 45.76 124 SER C C 1
ATOM 3400 O O . SER C 1 97 ? 13.085 32.141 24.812 1.00 43.68 124 SER C O 1
ATOM 3408 N N . GLU C 1 98 ? 14.552 30.529 25.345 1.00 40.73 125 GLU C N 1
ATOM 3409 C CA . GLU C 1 98 ? 15.681 31.383 24.995 1.00 43.20 125 GLU C CA 1
ATOM 3410 C C . GLU C 1 98 ? 15.711 31.697 23.504 1.00 42.63 125 GLU C C 1
ATOM 3411 O O . GLU C 1 98 ? 16.191 32.764 23.106 1.00 45.76 125 GLU C O 1
ATOM 3423 N N . CYS C 1 99 ? 15.195 30.793 22.670 1.00 37.77 126 CYS C N 1
ATOM 3424 C CA . CYS C 1 99 ? 15.353 30.936 21.228 1.00 47.99 126 CYS C CA 1
ATOM 3425 C C . CYS C 1 99 ? 14.386 31.948 20.629 1.00 47.05 126 CYS C C 1
ATOM 3426 O O . CYS C 1 99 ? 14.712 32.577 19.615 1.00 43.80 126 CYS C O 1
ATOM 3433 N N . VAL C 1 100 ? 13.205 32.118 21.219 1.00 43.32 127 VAL C N 1
ATOM 3434 C CA . VAL C 1 100 ? 12.183 32.989 20.657 1.00 42.66 127 VAL C CA 1
ATOM 3435 C C . VAL C 1 100 ? 11.924 34.144 21.615 1.00 44.20 127 VAL C C 1
ATOM 3436 O O . VAL C 1 100 ? 12.284 34.102 22.794 1.00 49.29 127 VAL C O 1
ATOM 3449 N N . LYS C 1 101 ? 11.305 35.198 21.082 1.00 47.96 128 LYS C N 1
ATOM 3450 C CA . LYS C 1 101 ? 10.931 36.356 21.883 1.00 48.06 128 LYS C CA 1
ATOM 3451 C C . LYS C 1 101 ? 9.490 36.299 22.366 1.00 56.66 128 LYS C C 1
ATOM 3452 O O . LYS C 1 101 ? 9.168 36.927 23.381 1.00 61.17 128 LYS C O 1
ATOM 3456 N N . PHE C 1 102 ? 8.621 35.566 21.667 1.00 52.82 129 PHE C N 1
ATOM 3457 C CA . PHE C 1 102 ? 7.274 35.295 22.154 1.00 58.92 129 PHE C CA 1
ATOM 3458 C C . PHE C 1 102 ? 7.251 34.177 23.192 1.00 61.94 129 PHE C C 1
ATOM 3459 O O . PHE C 1 102 ? 6.181 33.876 23.730 1.00 60.54 129 PHE C O 1
ATOM 3476 N N . LEU C 1 103 ? 8.400 33.562 23.475 1.00 66.10 130 LEU C N 1
ATOM 3477 C CA . LEU C 1 103 ? 8.533 32.529 24.505 1.00 70.41 130 LEU C CA 1
ATOM 3478 C C . LEU C 1 103 ? 7.425 31.479 24.436 1.00 71.77 130 LEU C C 1
ATOM 3479 O O . LEU C 1 103 ? 7.582 30.422 23.819 1.00 63.23 130 LEU C O 1
ATOM 3496 N N . TYR D 2 1 ? 6.515 44.165 5.135 1.00 97.23 15 TYR D N 1
ATOM 3497 C CA . TYR D 2 1 ? 7.207 43.376 6.148 1.00 89.45 15 TYR D CA 1
ATOM 3498 C C . TYR D 2 1 ? 6.690 41.943 6.159 1.00 90.51 15 TYR D C 1
ATOM 3499 O O . TYR D 2 1 ? 6.029 41.522 7.109 1.00 94.28 15 TYR D O 1
ATOM 3502 N N . GLN D 2 2 ? 6.997 41.190 5.105 1.00 95.45 16 GLN D N 1
ATOM 3503 C CA . GLN D 2 2 ? 6.522 39.817 4.987 1.00 94.96 16 GLN D CA 1
ATOM 3504 C C . GLN D 2 2 ? 7.322 38.839 5.837 1.00 94.00 16 GLN D C 1
ATOM 3505 O O . GLN D 2 2 ? 7.201 37.625 5.638 1.00 93.72 16 GLN D O 1
ATOM 3519 N N . ASP D 2 3 ? 8.137 39.329 6.771 1.00 97.79 17 ASP D N 1
ATOM 3520 C CA . ASP D 2 3 ? 8.748 38.438 7.748 1.00 98.30 17 ASP D CA 1
ATOM 3521 C C . ASP D 2 3 ? 7.703 37.793 8.648 1.00 90.28 17 ASP D C 1
ATOM 3522 O O . ASP D 2 3 ? 7.956 36.720 9.207 1.00 91.47 17 ASP D O 1
ATOM 3531 N N . LEU D 2 4 ? 6.538 38.430 8.800 1.00 76.05 18 LEU D N 1
ATOM 3532 C CA . LEU D 2 4 ? 5.469 37.866 9.619 1.00 71.30 18 LEU D CA 1
ATOM 3533 C C . LEU D 2 4 ? 5.133 36.443 9.194 1.00 62.81 18 LEU D C 1
ATOM 3534 O O . LEU D 2 4 ? 4.864 35.575 10.031 1.00 51.87 18 LEU D O 1
ATOM 3550 N N . ARG D 2 5 ? 5.154 36.196 7.886 1.00 59.69 19 ARG D N 1
ATOM 3551 C CA . ARG D 2 5 ? 4.686 34.930 7.330 1.00 54.94 19 ARG D CA 1
ATOM 3552 C C . ARG D 2 5 ? 5.653 33.796 7.641 1.00 52.27 19 ARG D C 1
ATOM 3553 O O . ARG D 2 5 ? 5.225 32.682 7.968 1.00 43.16 19 ARG D O 1
ATOM 3573 N N . ARG D 2 6 ? 6.959 34.057 7.552 1.00 52.68 20 ARG D N 1
ATOM 3574 C CA . ARG D 2 6 ? 7.939 33.120 8.088 1.00 56.50 20 ARG D CA 1
ATOM 3575 C C . ARG D 2 6 ? 7.891 33.091 9.610 1.00 48.43 20 ARG D C 1
ATOM 3576 O O . ARG D 2 6 ? 8.096 32.033 10.218 1.00 33.83 20 ARG D O 1
ATOM 3596 N N . ARG D 2 7 ? 7.616 34.238 10.238 1.00 49.35 21 ARG D N 1
ATOM 3597 C CA . ARG D 2 7 ? 7.541 34.299 11.692 1.00 49.17 21 ARG D CA 1
ATOM 3598 C C . ARG D 2 7 ? 6.335 33.534 12.224 1.00 43.52 21 ARG D C 1
ATOM 3599 O O . ARG D 2 7 ? 6.404 32.937 13.305 1.00 36.79 21 ARG D O 1
ATOM 3620 N N . PHE D 2 8 ? 5.224 33.543 11.491 1.00 39.27 22 PHE D N 1
ATOM 3621 C CA . PHE D 2 8 ? 4.043 32.820 11.944 1.00 41.84 22 PHE D CA 1
ATOM 3622 C C . PHE D 2 8 ? 4.195 31.317 11.749 1.00 40.07 22 PHE D C 1
ATOM 3623 O O . PHE D 2 8 ? 3.575 30.535 12.477 1.00 31.33 22 PHE D O 1
ATOM 3640 N N . PHE D 2 9 ? 5.010 30.900 10.786 1.00 40.20 23 PHE D N 1
ATOM 3641 C CA . PHE D 2 9 ? 5.268 29.487 10.553 1.00 38.94 23 PHE D CA 1
ATOM 3642 C C . PHE D 2 9 ? 6.190 28.938 11.638 1.00 45.34 23 PHE D C 1
ATOM 3643 O O . PHE D 2 9 ? 5.978 27.840 12.152 1.00 40.81 23 PHE D O 1
ATOM 3677 N N . HIS D 2 11 ? 5.890 30.531 15.138 1.00 41.76 25 HIS D N 1
ATOM 3678 C CA . HIS D 2 11 ? 4.781 30.247 16.046 1.00 43.87 25 HIS D CA 1
ATOM 3679 C C . HIS D 2 11 ? 4.369 28.775 16.012 1.00 37.52 25 HIS D C 1
ATOM 3680 O O . HIS D 2 11 ? 4.249 28.134 17.055 1.00 31.24 25 HIS D O 1
ATOM 3694 N N . HIS D 2 12 ? 4.157 28.246 14.806 1.00 37.68 26 HIS D N 1
ATOM 3695 C CA . HIS D 2 12 ? 3.622 26.893 14.673 1.00 33.87 26 HIS D CA 1
ATOM 3696 C C . HIS D 2 12 ? 4.659 25.841 15.052 1.00 34.20 26 HIS D C 1
ATOM 3697 O O . HIS D 2 12 ? 4.363 24.912 15.812 1.00 35.99 26 HIS D O 1
ATOM 3711 N N . LEU D 2 13 ? 5.874 25.962 14.525 1.00 35.47 27 LEU D N 1
ATOM 3712 C CA . LEU D 2 13 ? 6.914 24.965 14.764 1.00 38.03 27 LEU D CA 1
ATOM 3713 C C . LEU D 2 13 ? 7.330 24.938 16.229 1.00 37.64 27 LEU D C 1
ATOM 3714 O O . LEU D 2 13 ? 7.323 23.887 16.871 1.00 33.30 27 LEU D O 1
ATOM 3747 N N . ALA D 2 15 ? 4.778 26.077 18.896 1.00 33.11 29 ALA D N 1
ATOM 3748 C CA . ALA D 2 15 ? 3.652 25.241 19.302 1.00 35.04 29 ALA D CA 1
ATOM 3749 C C . ALA D 2 15 ? 3.887 23.741 19.141 1.00 40.49 29 ALA D C 1
ATOM 3750 O O . ALA D 2 15 ? 3.612 22.969 20.061 1.00 34.38 29 ALA D O 1
ATOM 3757 N N . GLU D 2 16 ? 4.378 23.322 17.979 1.00 43.52 30 GLU D N 1
ATOM 3758 C CA . GLU D 2 16 ? 4.554 21.896 17.710 1.00 41.06 30 GLU D CA 1
ATOM 3759 C C . GLU D 2 16 ? 5.585 21.278 18.649 1.00 37.59 30 GLU D C 1
ATOM 3760 O O . GLU D 2 16 ? 5.315 20.275 19.310 1.00 38.61 30 GLU D O 1
ATOM 3789 N N . HIS D 2 18 ? 8.384 23.984 21.954 1.00 34.84 32 HIS D N 1
ATOM 3790 C CA . HIS D 2 18 ? 8.373 24.318 23.373 1.00 36.41 32 HIS D CA 1
ATOM 3791 C C . HIS D 2 18 ? 7.218 23.628 24.081 1.00 38.43 32 HIS D C 1
ATOM 3792 O O . HIS D 2 18 ? 6.072 24.070 24.001 1.00 40.51 32 HIS D O 1
ATOM 3806 N N . THR D 2 19 ? 7.530 22.540 24.781 1.00 38.54 33 THR D N 1
ATOM 3807 C CA . THR D 2 19 ? 6.532 21.768 25.500 1.00 41.29 33 THR D CA 1
ATOM 3808 C C . THR D 2 19 ? 6.590 21.966 27.006 1.00 44.25 33 THR D C 1
ATOM 3809 O O . THR D 2 19 ? 5.711 21.462 27.712 1.00 47.46 33 THR D O 1
ATOM 3820 N N . ALA D 2 20 ? 7.598 22.670 27.516 1.00 44.02 34 ALA D N 1
ATOM 3821 C CA . ALA D 2 20 ? 7.669 22.941 28.942 1.00 47.66 34 ALA D CA 1
ATOM 3822 C C . ALA D 2 20 ? 6.444 23.733 29.393 1.00 54.34 34 ALA D C 1
ATOM 3823 O O . ALA D 2 20 ? 5.793 24.430 28.610 1.00 49.77 34 ALA D O 1
ATOM 3830 N N . GLU D 2 21 ? 6.134 23.615 30.680 1.00 55.44 35 GLU D N 1
ATOM 3831 C CA . GLU D 2 21 ? 5.013 24.355 31.241 1.00 65.87 35 GLU D CA 1
ATOM 3832 C C . GLU D 2 21 ? 5.188 25.846 30.975 1.00 64.77 35 GLU D C 1
ATOM 3833 O O . GLU D 2 21 ? 6.293 26.388 31.071 1.00 56.04 35 GLU D O 1
ATOM 3845 N N . ILE D 2 22 ? 4.089 26.504 30.622 1.00 74.65 36 ILE D N 1
ATOM 3846 C CA . ILE D 2 22 ? 4.108 27.932 30.337 1.00 74.01 36 ILE D CA 1
ATOM 3847 C C . ILE D 2 22 ? 3.848 28.717 31.617 1.00 75.70 36 ILE D C 1
ATOM 3848 O O . ILE D 2 22 ? 2.741 28.695 32.155 1.00 74.84 36 ILE D O 1
ATOM 3852 N N . ASP E 1 3 ? -18.829 43.954 2.486 1.00 93.63 30 ASP E N 1
ATOM 3853 C CA . ASP E 1 3 ? -18.609 42.575 2.067 1.00 107.78 30 ASP E CA 1
ATOM 3854 C C . ASP E 1 3 ? -17.761 41.828 3.092 1.00 108.98 30 ASP E C 1
ATOM 3855 O O . ASP E 1 3 ? -17.227 42.427 4.024 1.00 97.30 30 ASP E O 1
ATOM 3858 N N . VAL E 1 4 ? -17.645 40.515 2.914 1.00 109.83 31 VAL E N 1
ATOM 3859 C CA . VAL E 1 4 ? -16.831 39.688 3.799 1.00 101.49 31 VAL E CA 1
ATOM 3860 C C . VAL E 1 4 ? -15.365 39.911 3.451 1.00 92.20 31 VAL E C 1
ATOM 3861 O O . VAL E 1 4 ? -14.951 39.716 2.303 1.00 90.08 31 VAL E O 1
ATOM 3874 N N . MET E 1 5 ? -14.576 40.317 4.443 1.00 81.86 32 MET E N 1
ATOM 3875 C CA . MET E 1 5 ? -13.195 40.712 4.205 1.00 80.56 32 MET E CA 1
ATOM 3876 C C . MET E 1 5 ? -12.299 39.488 4.061 1.00 63.42 32 MET E C 1
ATOM 3877 O O . MET E 1 5 ? -12.372 38.552 4.863 1.00 61.41 32 MET E O 1
ATOM 3891 N N . THR E 1 6 ? -11.451 39.503 3.038 1.00 71.76 33 THR E N 1
ATOM 3892 C CA . THR E 1 6 ? -10.487 38.439 2.813 1.00 70.20 33 THR E CA 1
ATOM 3893 C C . THR E 1 6 ? -9.186 38.747 3.551 1.00 60.39 33 THR E C 1
ATOM 3894 O O . THR E 1 6 ? -8.959 39.859 4.034 1.00 58.73 33 THR E O 1
ATOM 3905 N N . LYS E 1 7 ? -8.319 37.736 3.631 1.00 54.21 34 LYS E N 1
ATOM 3906 C CA . LYS E 1 7 ? -7.052 37.910 4.333 1.00 52.63 34 LYS E CA 1
ATOM 3907 C C . LYS E 1 7 ? -6.180 38.954 3.649 1.00 59.37 34 LYS E C 1
ATOM 3908 O O . LYS E 1 7 ? -5.584 39.809 4.314 1.00 50.54 34 LYS E O 1
ATOM 3927 N N . GLU E 1 8 ? -6.090 38.900 2.319 1.00 59.96 35 GLU E N 1
ATOM 3928 C CA . GLU E 1 8 ? -5.204 39.815 1.607 1.00 62.70 35 GLU E CA 1
ATOM 3929 C C . GLU E 1 8 ? -5.721 41.246 1.650 1.00 57.27 35 GLU E C 1
ATOM 3930 O O . GLU E 1 8 ? -4.924 42.191 1.614 1.00 55.70 35 GLU E O 1
ATOM 3942 N N . GLU E 1 9 ? -7.041 41.429 1.726 1.00 57.86 36 GLU E N 1
ATOM 3943 C CA . GLU E 1 9 ? -7.580 42.762 1.965 1.00 59.87 36 GLU E CA 1
ATOM 3944 C C . GLU E 1 9 ? -7.143 43.284 3.327 1.00 56.68 36 GLU E C 1
ATOM 3945 O O . GLU E 1 9 ? -6.771 44.455 3.465 1.00 54.52 36 GLU E O 1
ATOM 3957 N N . GLN E 1 10 ? -7.179 42.423 4.347 1.00 56.68 37 GLN E N 1
ATOM 3958 C CA . GLN E 1 10 ? -6.711 42.820 5.671 1.00 56.41 37 GLN E CA 1
ATOM 3959 C C . GLN E 1 10 ? -5.246 43.234 5.630 1.00 50.32 37 GLN E C 1
ATOM 3960 O O . GLN E 1 10 ? -4.862 44.246 6.228 1.00 52.70 37 GLN E O 1
ATOM 3974 N N . ILE E 1 11 ? -4.411 42.462 4.929 1.00 52.94 38 ILE E N 1
ATOM 3975 C CA . ILE E 1 11 ? -2.999 42.814 4.807 1.00 51.60 38 ILE E CA 1
ATOM 3976 C C . ILE E 1 11 ? -2.851 44.170 4.131 1.00 51.08 38 ILE E C 1
ATOM 3977 O O . ILE E 1 11 ? -1.997 44.981 4.509 1.00 52.52 38 ILE E O 1
ATOM 3993 N N . PHE E 1 12 ? -3.687 44.442 3.127 1.00 53.90 39 PHE E N 1
ATOM 3994 C CA . PHE E 1 12 ? -3.612 45.717 2.421 1.00 59.80 39 PHE E CA 1
ATOM 3995 C C . PHE E 1 12 ? -3.930 46.878 3.355 1.00 58.43 39 PHE E C 1
ATOM 3996 O O . PHE E 1 12 ? -3.218 47.889 3.375 1.00 57.94 39 PHE E O 1
ATOM 4013 N N . LEU E 1 13 ? -5.001 46.750 4.142 1.00 56.06 40 LEU E N 1
ATOM 4014 C CA . LEU E 1 13 ? -5.382 47.828 5.047 1.00 54.61 40 LEU E CA 1
ATOM 4015 C C . LEU E 1 13 ? -4.364 48.010 6.166 1.00 54.58 40 LEU E C 1
ATOM 4016 O O . LEU E 1 13 ? -4.220 49.118 6.694 1.00 57.97 40 LEU E O 1
ATOM 4032 N N . LEU E 1 14 ? -3.658 46.944 6.545 1.00 50.55 41 LEU E N 1
ATOM 4033 C CA . LEU E 1 14 ? -2.602 47.085 7.542 1.00 51.08 41 LEU E CA 1
ATOM 4034 C C . LEU E 1 14 ? -1.424 47.871 6.980 1.00 55.90 41 LEU E C 1
ATOM 4035 O O . LEU E 1 14 ? -0.818 48.684 7.688 1.00 52.97 41 LEU E O 1
ATOM 4051 N N . HIS E 1 15 ? -1.082 47.640 5.709 1.00 55.74 42 HIS E N 1
ATOM 4052 C CA . HIS E 1 15 ? -0.047 48.442 5.068 1.00 53.80 42 HIS E CA 1
ATOM 4053 C C . HIS E 1 15 ? -0.453 49.909 5.018 1.00 56.35 42 HIS E C 1
ATOM 4054 O O . HIS E 1 15 ? 0.371 50.800 5.255 1.00 57.25 42 HIS E O 1
ATOM 4068 N N . ARG E 1 16 ? -1.722 50.178 4.705 1.00 61.29 43 ARG E N 1
ATOM 4069 C CA . ARG E 1 16 ? -2.211 51.552 4.720 1.00 67.90 43 ARG E CA 1
ATOM 4070 C C . ARG E 1 16 ? -2.105 52.148 6.118 1.00 65.00 43 ARG E C 1
ATOM 4071 O O . ARG E 1 16 ? -1.729 53.315 6.277 1.00 66.83 43 ARG E O 1
ATOM 4092 N N . ALA E 1 17 ? -2.429 51.359 7.145 1.00 63.11 44 ALA E N 1
ATOM 4093 C CA . ALA E 1 17 ? -2.307 51.846 8.514 1.00 60.70 44 ALA E CA 1
ATOM 4094 C C . ALA E 1 17 ? -0.845 52.012 8.909 1.00 56.78 44 ALA E C 1
ATOM 4095 O O . ALA E 1 17 ? -0.483 52.991 9.571 1.00 52.25 44 ALA E O 1
ATOM 4102 N N . GLN E 1 18 ? 0.010 51.067 8.512 1.00 50.18 45 GLN E N 1
ATOM 4103 C CA . GLN E 1 18 ? 1.433 51.203 8.800 1.00 51.60 45 GLN E CA 1
ATOM 4104 C C . GLN E 1 18 ? 2.005 52.449 8.137 1.00 61.88 45 GLN E C 1
ATOM 4105 O O . GLN E 1 18 ? 2.775 53.194 8.755 1.00 63.54 45 GLN E O 1
ATOM 4119 N N . ALA E 1 19 ? 1.636 52.694 6.878 1.00 56.22 46 ALA E N 1
ATOM 4120 C CA . ALA E 1 19 ? 2.087 53.902 6.195 1.00 69.78 46 ALA E CA 1
ATOM 4121 C C . ALA E 1 19 ? 1.632 55.150 6.941 1.00 64.19 46 ALA E C 1
ATOM 4122 O O . ALA E 1 19 ? 2.411 56.089 7.140 1.00 63.31 46 ALA E O 1
ATOM 4129 N N . GLN E 1 20 ? 0.366 55.178 7.364 1.00 60.96 47 GLN E N 1
ATOM 4130 C CA . GLN E 1 20 ? -0.131 56.329 8.111 1.00 69.78 47 GLN E CA 1
ATOM 4131 C C . GLN E 1 20 ? 0.628 56.513 9.418 1.00 70.88 47 GLN E C 1
ATOM 4132 O O . GLN E 1 20 ? 0.815 57.648 9.872 1.00 71.25 47 GLN E O 1
ATOM 4146 N N . CYS E 1 21 ? 1.073 55.416 10.036 1.00 59.08 48 CYS E N 1
ATOM 4147 C CA . CYS E 1 21 ? 1.844 55.526 11.269 1.00 59.46 48 CYS E CA 1
ATOM 4148 C C . CYS E 1 21 ? 3.220 56.122 11.008 1.00 66.14 48 CYS E C 1
ATOM 4149 O O . CYS E 1 21 ? 3.706 56.946 11.792 1.00 69.29 48 CYS E O 1
ATOM 4156 N N . GLU E 1 22 ? 3.868 55.712 9.915 1.00 69.21 49 GLU E N 1
ATOM 4157 C CA . GLU E 1 22 ? 5.183 56.257 9.595 1.00 70.00 49 GLU E CA 1
ATOM 4158 C C . GLU E 1 22 ? 5.096 57.748 9.298 1.00 72.03 49 GLU E C 1
ATOM 4159 O O . GLU E 1 22 ? 5.981 58.520 9.687 1.00 79.15 49 GLU E O 1
ATOM 4171 N N . LYS E 1 23 ? 4.032 58.174 8.613 1.00 73.68 50 LYS E N 1
ATOM 4172 C CA . LYS E 1 23 ? 3.820 59.600 8.387 1.00 78.06 50 LYS E CA 1
ATOM 4173 C C . LYS E 1 23 ? 3.546 60.326 9.697 1.00 80.93 50 LYS E C 1
ATOM 4174 O O . LYS E 1 23 ? 3.981 61.468 9.885 1.00 85.37 50 LYS E O 1
ATOM 4193 N N . ARG E 1 24 ? 2.825 59.678 10.616 1.00 78.48 51 ARG E N 1
ATOM 4194 C CA . ARG E 1 24 ? 2.528 60.303 11.900 1.00 93.38 51 ARG E CA 1
ATOM 4195 C C . ARG E 1 24 ? 3.775 60.388 12.772 1.00 83.69 51 ARG E C 1
ATOM 4196 O O . ARG E 1 24 ? 3.961 61.366 13.504 1.00 85.14 51 ARG E O 1
ATOM 4217 N N . LEU E 1 25 ? 4.644 59.375 12.705 1.00 83.00 52 LEU E N 1
ATOM 4218 C CA . LEU E 1 25 ? 5.858 59.389 13.514 1.00 81.16 52 LEU E CA 1
ATOM 4219 C C . LEU E 1 25 ? 6.860 60.418 13.008 1.00 110.49 52 LEU E C 1
ATOM 4220 O O . LEU E 1 25 ? 7.618 60.986 13.803 1.00 85.31 52 LEU E O 1
ATOM 4236 N N . LYS E 1 26 ? 6.885 60.667 11.697 1.00 99.09 53 LYS E N 1
ATOM 4237 C CA . LYS E 1 26 ? 7.811 61.651 11.148 1.00 110.29 53 LYS E CA 1
ATOM 4238 C C . LYS E 1 26 ? 7.416 63.070 11.536 1.00 101.07 53 LYS E C 1
ATOM 4239 O O . LYS E 1 26 ? 8.284 63.942 11.657 1.00 102.21 53 LYS E O 1
ATOM 4258 N N . GLU E 1 27 ? 6.120 63.322 11.736 1.00 95.09 54 GLU E N 1
ATOM 4259 C CA . GLU E 1 27 ? 5.680 64.660 12.115 1.00 97.33 54 GLU E CA 1
ATOM 4260 C C . GLU E 1 27 ? 6.055 64.978 13.557 1.00 104.80 54 GLU E C 1
ATOM 4261 O O . GLU E 1 27 ? 6.508 66.089 13.857 1.00 116.46 54 GLU E O 1
ATOM 4273 N N . VAL E 1 28 ? 5.875 64.016 14.464 1.00 111.03 55 VAL E N 1
ATOM 4274 C CA . VAL E 1 28 ? 6.190 64.258 15.867 1.00 109.72 55 VAL E CA 1
ATOM 4275 C C . VAL E 1 28 ? 7.688 64.464 16.048 1.00 92.28 55 VAL E C 1
ATOM 4276 O O . VAL E 1 28 ? 8.120 65.305 16.845 1.00 107.86 55 VAL E O 1
ATOM 4289 N N . LEU E 1 29 ? 8.504 63.705 15.315 1.00 95.34 56 LEU E N 1
ATOM 4290 C CA . LEU E 1 29 ? 9.949 63.843 15.445 1.00 90.46 56 LEU E CA 1
ATOM 4291 C C . LEU E 1 29 ? 10.450 65.184 14.926 1.00 102.02 56 LEU E C 1
ATOM 4292 O O . LEU E 1 29 ? 11.548 65.606 15.301 1.00 122.57 56 LEU E O 1
ATOM 4308 N N . GLN E 1 30 ? 9.675 65.862 14.078 1.00 117.82 57 GLN E N 1
ATOM 4309 C CA . GLN E 1 30 ? 10.072 67.161 13.553 1.00 118.73 57 GLN E CA 1
ATOM 4310 C C . GLN E 1 30 ? 9.757 68.308 14.505 1.00 109.78 57 GLN E C 1
ATOM 4311 O O . GLN E 1 30 ? 10.265 69.416 14.301 1.00 109.56 57 GLN E O 1
ATOM 4325 N N . ARG E 1 31 ? 8.939 68.073 15.533 1.00 110.63 58 ARG E N 1
ATOM 4326 C CA . ARG E 1 31 ? 8.611 69.099 16.524 1.00 99.67 58 ARG E CA 1
ATOM 4327 C C . ARG E 1 31 ? 8.388 68.427 17.873 1.00 91.35 58 ARG E C 1
ATOM 4328 O O . ARG E 1 31 ? 7.254 68.304 18.349 1.00 106.79 58 ARG E O 1
ATOM 4332 N N . PRO E 1 32 ? 9.460 67.977 18.519 1.00 98.00 59 PRO E N 1
ATOM 4333 C CA . PRO E 1 32 ? 9.316 67.324 19.824 1.00 88.02 59 PRO E CA 1
ATOM 4334 C C . PRO E 1 32 ? 9.193 68.336 20.954 1.00 80.07 59 PRO E C 1
ATOM 4335 O O . PRO E 1 32 ? 9.640 69.480 20.861 1.00 73.25 59 PRO E O 1
ATOM 4346 N N . ALA E 1 33 ? 8.571 67.881 22.041 1.00 82.08 60 ALA E N 1
ATOM 4347 C CA . ALA E 1 33 ? 8.408 68.705 23.232 1.00 73.60 60 ALA E CA 1
ATOM 4348 C C . ALA E 1 33 ? 8.151 67.795 24.423 1.00 72.71 60 ALA E C 1
ATOM 4349 O O . ALA E 1 33 ? 7.269 66.932 24.364 1.00 70.13 60 ALA E O 1
ATOM 4356 N N . GLY E 1 34 ? 8.919 67.986 25.492 1.00 61.48 61 GLY E N 1
ATOM 4357 C CA . GLY E 1 34 ? 8.741 67.192 26.690 1.00 58.88 61 GLY E CA 1
ATOM 4358 C C . GLY E 1 34 ? 9.401 65.827 26.585 1.00 66.00 61 GLY E C 1
ATOM 4359 O O . GLY E 1 34 ? 10.317 65.592 25.791 1.00 57.61 61 GLY E O 1
ATOM 4363 N N . ARG E 1 35 ? 8.897 64.905 27.413 1.00 63.45 62 ARG E N 1
ATOM 4364 C CA . ARG E 1 35 ? 9.465 63.559 27.526 1.00 57.94 62 ARG E CA 1
ATOM 4365 C C . ARG E 1 35 ? 8.354 62.507 27.508 1.00 53.83 62 ARG E C 1
ATOM 4366 O O . ARG E 1 35 ? 8.263 61.663 28.398 1.00 51.40 62 ARG E O 1
ATOM 4387 N N . PRO E 1 36 ? 7.501 62.520 26.488 1.00 55.11 63 PRO E N 1
ATOM 4388 C CA . PRO E 1 36 ? 6.409 61.551 26.424 1.00 47.00 63 PRO E CA 1
ATOM 4389 C C . PRO E 1 36 ? 6.857 60.246 25.777 1.00 51.90 63 PRO E C 1
ATOM 4390 O O . PRO E 1 36 ? 7.967 60.123 25.254 1.00 43.98 63 PRO E O 1
ATOM 4401 N N . CYS E 1 37 ? 5.961 59.266 25.827 1.00 38.90 64 CYS E N 1
ATOM 4402 C CA . CYS E 1 37 ? 6.151 58.036 25.072 1.00 48.69 64 CYS E CA 1
ATOM 4403 C C . CYS E 1 37 ? 5.859 58.312 23.602 1.00 45.65 64 CYS E C 1
ATOM 4404 O O . CYS E 1 37 ? 4.823 58.896 23.265 1.00 39.48 64 CYS E O 1
ATOM 4411 N N . LEU E 1 38 ? 6.772 57.904 22.735 1.00 42.98 65 LEU E N 1
ATOM 4412 C CA . LEU E 1 38 ? 6.696 58.271 21.330 1.00 44.69 65 LEU E CA 1
ATOM 4413 C C . LEU E 1 38 ? 5.814 57.301 20.559 1.00 43.49 65 LEU E C 1
ATOM 4414 O O . LEU E 1 38 ? 5.634 56.147 20.961 1.00 44.70 65 LEU E O 1
ATOM 4430 N N . PRO E 1 39 ? 5.241 57.740 19.440 1.00 43.86 66 PRO E N 1
ATOM 4431 C CA . PRO E 1 39 ? 4.423 56.829 18.633 1.00 47.00 66 PRO E CA 1
ATOM 4432 C C . PRO E 1 39 ? 5.259 55.716 18.024 1.00 43.63 66 PRO E C 1
ATOM 4433 O O . PRO E 1 39 ? 6.435 55.895 17.695 1.00 45.14 66 PRO E O 1
ATOM 4444 N N . GLU E 1 40 ? 4.632 54.551 17.871 1.00 44.22 67 GLU E N 1
ATOM 4445 C CA . GLU E 1 40 ? 5.291 53.430 17.216 1.00 53.44 67 GLU E CA 1
ATOM 4446 C C . GLU E 1 40 ? 4.250 52.426 16.741 1.00 46.77 67 GLU E C 1
ATOM 4447 O O . GLU E 1 40 ? 3.166 52.308 17.317 1.00 38.21 67 GLU E O 1
ATOM 4459 N N . TRP E 1 41 ? 4.608 51.708 15.679 1.00 46.57 68 TRP E N 1
ATOM 4460 C CA . TRP E 1 41 ? 3.755 50.710 15.047 1.00 40.88 68 TRP E CA 1
ATOM 4461 C C . TRP E 1 41 ? 4.098 49.339 15.612 1.00 41.35 68 TRP E C 1
ATOM 4462 O O . TRP E 1 41 ? 5.275 48.970 15.681 1.00 46.56 68 TRP E O 1
ATOM 4483 N N . ASP E 1 42 ? 3.072 48.588 16.023 1.00 36.99 69 ASP E N 1
ATOM 4484 C CA . ASP E 1 42 ? 3.264 47.301 16.682 1.00 40.04 69 ASP E CA 1
ATOM 4485 C C . ASP E 1 42 ? 2.775 46.126 15.841 1.00 38.67 69 ASP E C 1
ATOM 4486 O O . ASP E 1 42 ? 2.570 45.032 16.377 1.00 37.42 69 ASP E O 1
ATOM 4495 N N . HIS E 1 43 ? 2.591 46.327 14.535 1.00 40.67 70 HIS E N 1
ATOM 4496 C CA . HIS E 1 43 ? 2.068 45.380 13.550 1.00 41.75 70 HIS E CA 1
ATOM 4497 C C . HIS E 1 43 ? 0.546 45.441 13.453 1.00 39.94 70 HIS E C 1
ATOM 4498 O O . HIS E 1 43 ? -0.015 44.894 12.505 1.00 41.28 70 HIS E O 1
ATOM 4512 N N . ILE E 1 44 ? -0.139 46.085 14.399 1.00 38.26 71 ILE E N 1
ATOM 4513 C CA . ILE E 1 44 ? -1.597 46.136 14.395 1.00 36.97 71 ILE E CA 1
ATOM 4514 C C . ILE E 1 44 ? -2.061 47.584 14.300 1.00 41.27 71 ILE E C 1
ATOM 4515 O O . ILE E 1 44 ? -2.802 47.947 13.380 1.00 45.12 71 ILE E O 1
ATOM 4531 N N . LEU E 1 45 ? -1.636 48.422 15.245 1.00 37.80 72 LEU E N 1
ATOM 4532 C CA . LEU E 1 45 ? -2.081 49.807 15.287 1.00 45.07 72 LEU E CA 1
ATOM 4533 C C . LEU E 1 45 ? -0.913 50.721 15.630 1.00 42.54 72 LEU E C 1
ATOM 4534 O O . LEU E 1 45 ? 0.148 50.280 16.080 1.00 33.06 72 LEU E O 1
ATOM 4550 N N . CYS E 1 46 ? -1.128 52.015 15.401 1.00 46.78 73 CYS E N 1
ATOM 4551 C CA . CYS E 1 46 ? -0.148 53.052 15.702 1.00 43.36 73 CYS E CA 1
ATOM 4552 C C . CYS E 1 46 ? -0.478 53.637 17.069 1.00 42.68 73 CYS E C 1
ATOM 4553 O O . CYS E 1 46 ? -1.493 54.323 17.228 1.00 41.95 73 CYS E O 1
ATOM 4560 N N . TRP E 1 47 ? 0.372 53.365 18.050 1.00 41.61 74 TRP E N 1
ATOM 4561 C CA . TRP E 1 47 ? 0.162 53.920 19.378 1.00 37.88 74 TRP E CA 1
ATOM 4562 C C . TRP E 1 47 ? 0.505 55.408 19.375 1.00 41.32 74 TRP E C 1
ATOM 4563 O O . TRP E 1 47 ? 1.520 55.810 18.800 1.00 45.11 74 TRP E O 1
ATOM 4584 N N . PRO E 1 48 ? -0.320 56.249 19.990 1.00 41.80 75 PRO E N 1
ATOM 4585 C CA . PRO E 1 48 ? -0.080 57.695 19.955 1.00 44.39 75 PRO E CA 1
ATOM 4586 C C . PRO E 1 48 ? 0.906 58.125 21.037 1.00 45.22 75 PRO E C 1
ATOM 4587 O O . PRO E 1 48 ? 1.453 57.312 21.780 1.00 42.26 75 PRO E O 1
ATOM 4598 N N . LEU E 1 49 ? 1.129 59.436 21.108 1.00 41.46 76 LEU E N 1
ATOM 4599 C CA . LEU E 1 49 ? 1.928 59.999 22.188 1.00 45.54 76 LEU E CA 1
ATOM 4600 C C . LEU E 1 49 ? 1.301 59.647 23.531 1.00 38.44 76 LEU E C 1
ATOM 4601 O O . LEU E 1 49 ? 0.094 59.812 23.730 1.00 43.21 76 LEU E O 1
ATOM 4617 N N . GLY E 1 50 ? 2.125 59.161 24.454 1.00 39.06 77 GLY E N 1
ATOM 4618 C CA . GLY E 1 50 ? 1.659 58.677 25.743 1.00 42.69 77 GLY E CA 1
ATOM 4619 C C . GLY E 1 50 ? 2.077 59.608 26.864 1.00 37.77 77 GLY E C 1
ATOM 4620 O O . GLY E 1 50 ? 3.232 60.038 26.932 1.00 37.08 77 GLY E O 1
ATOM 4624 N N . ALA E 1 51 ? 1.129 59.906 27.741 1.00 37.55 78 ALA E N 1
ATOM 4625 C CA . ALA E 1 51 ? 1.414 60.723 28.916 1.00 43.92 78 ALA E CA 1
ATOM 4626 C C . ALA E 1 51 ? 2.266 59.924 29.894 1.00 39.26 78 ALA E C 1
ATOM 4627 O O . ALA E 1 51 ? 1.859 58.829 30.301 1.00 37.70 78 ALA E O 1
ATOM 4634 N N . PRO E 1 52 ? 3.439 60.416 30.296 1.00 42.22 79 PRO E N 1
ATOM 4635 C CA . PRO E 1 52 ? 4.299 59.620 31.183 1.00 41.94 79 PRO E CA 1
ATOM 4636 C C . PRO E 1 52 ? 3.611 59.299 32.503 1.00 41.85 79 PRO E C 1
ATOM 4637 O O . PRO E 1 52 ? 3.001 60.164 33.136 1.00 44.68 79 PRO E O 1
ATOM 4648 N N . GLY E 1 53 ? 3.721 58.037 32.914 1.00 40.39 80 GLY E N 1
ATOM 4649 C CA . GLY E 1 53 ? 3.142 57.598 34.165 1.00 42.16 80 GLY E CA 1
ATOM 4650 C C . GLY E 1 53 ? 1.670 57.277 34.102 1.00 41.65 80 GLY E C 1
ATOM 4651 O O . GLY E 1 53 ? 0.997 57.308 35.137 1.00 44.30 80 GLY E O 1
ATOM 4655 N N . GLU E 1 54 ? 1.142 56.963 32.922 1.00 41.78 81 GLU E N 1
ATOM 4656 C CA . GLU E 1 54 ? -0.283 56.721 32.766 1.00 42.28 81 GLU E CA 1
ATOM 4657 C C . GLU E 1 54 ? -0.508 55.559 31.813 1.00 41.40 81 GLU E C 1
ATOM 4658 O O . GLU E 1 54 ? 0.336 55.237 30.973 1.00 37.59 81 GLU E O 1
ATOM 4670 N N . VAL E 1 55 ? -1.664 54.924 31.965 1.00 40.87 82 VAL E N 1
ATOM 4671 C CA . VAL E 1 55 ? -2.113 53.917 31.012 1.00 37.17 82 VAL E CA 1
ATOM 4672 C C . VAL E 1 55 ? -2.638 54.635 29.777 1.00 38.20 82 VAL E C 1
ATOM 4673 O O . VAL E 1 55 ? -3.372 55.625 29.886 1.00 40.05 82 VAL E O 1
ATOM 4686 N N . VAL E 1 56 ? -2.245 54.158 28.600 1.00 34.37 83 VAL E N 1
ATOM 4687 C CA . VAL E 1 56 ? -2.679 54.728 27.329 1.00 34.93 83 VAL E CA 1
ATOM 4688 C C . VAL E 1 56 ? -3.671 53.759 26.701 1.00 37.93 83 VAL E C 1
ATOM 4689 O O . VAL E 1 56 ? -3.353 52.581 26.489 1.00 34.08 83 VAL E O 1
ATOM 4702 N N . ALA E 1 57 ? -4.871 54.254 26.407 1.00 36.56 84 ALA E N 1
ATOM 4703 C CA . ALA E 1 57 ? -5.949 53.451 25.848 1.00 36.68 84 ALA E CA 1
ATOM 4704 C C . ALA E 1 57 ? -6.222 53.890 24.417 1.00 40.65 84 ALA E C 1
ATOM 4705 O O . ALA E 1 57 ? -6.385 55.085 24.148 1.00 40.98 84 ALA E O 1
ATOM 4712 N N . VAL E 1 58 ? -6.267 52.920 23.509 1.00 42.91 85 VAL E N 1
ATOM 4713 C CA . VAL E 1 58 ? -6.560 53.161 22.094 1.00 40.25 85 VAL E CA 1
ATOM 4714 C C . VAL E 1 58 ? -7.729 52.261 21.719 1.00 41.53 85 VAL E C 1
ATOM 4715 O O . VAL E 1 58 ? -7.722 51.073 22.077 1.00 38.26 85 VAL E O 1
ATOM 4728 N N . PRO E 1 59 ? -8.745 52.755 21.020 1.00 45.12 86 PRO E N 1
ATOM 4729 C CA . PRO E 1 59 ? -9.850 51.870 20.628 1.00 45.73 86 PRO E CA 1
ATOM 4730 C C . PRO E 1 59 ? -9.376 50.820 19.636 1.00 45.68 86 PRO E C 1
ATOM 4731 O O . PRO E 1 59 ? -8.551 51.094 18.761 1.00 43.89 86 PRO E O 1
ATOM 4742 N N . CYS E 1 60 ? -9.893 49.606 19.790 1.00 41.90 87 CYS E N 1
ATOM 4743 C CA . CYS E 1 60 ? -9.517 48.514 18.906 1.00 45.20 87 CYS E CA 1
ATOM 4744 C C . CYS E 1 60 ? -9.714 48.954 17.454 1.00 44.46 87 CYS E C 1
ATOM 4745 O O . CYS E 1 60 ? -10.837 49.317 17.073 1.00 46.12 87 CYS E O 1
ATOM 4752 N N . PRO E 1 61 ? -8.667 48.943 16.629 1.00 49.65 88 PRO E N 1
ATOM 4753 C CA . PRO E 1 61 ? -8.748 49.612 15.321 1.00 44.53 88 PRO E CA 1
ATOM 4754 C C . PRO E 1 61 ? -9.915 49.110 14.483 1.00 52.61 88 PRO E C 1
ATOM 4755 O O . PRO E 1 61 ? -10.155 47.906 14.371 1.00 46.69 88 PRO E O 1
ATOM 4766 N N . ASP E 1 62 ? -10.637 50.058 13.879 1.00 53.12 89 ASP E N 1
ATOM 4767 C CA . ASP E 1 62 ? -11.819 49.722 13.094 1.00 54.43 89 ASP E CA 1
ATOM 4768 C C . ASP E 1 62 ? -11.478 49.000 11.797 1.00 52.00 89 ASP E C 1
ATOM 4769 O O . ASP E 1 62 ? -12.369 48.395 11.192 1.00 51.54 89 ASP E O 1
ATOM 4778 N N . TYR E 1 63 ? -10.222 49.050 11.355 1.00 53.05 90 TYR E N 1
ATOM 4779 C CA . TYR E 1 63 ? -9.810 48.393 10.122 1.00 53.04 90 TYR E CA 1
ATOM 4780 C C . TYR E 1 63 ? -9.440 46.926 10.321 1.00 51.27 90 TYR E C 1
ATOM 4781 O O . TYR E 1 63 ? -9.042 46.268 9.354 1.00 48.45 90 TYR E O 1
ATOM 4799 N N . ILE E 1 64 ? -9.563 46.398 11.537 1.00 47.99 91 ILE E N 1
ATOM 4800 C CA . ILE E 1 64 ? -9.348 44.980 11.810 1.00 47.79 91 ILE E CA 1
ATOM 4801 C C . ILE E 1 64 ? -10.721 44.321 11.898 1.00 51.04 91 ILE E C 1
ATOM 4802 O O . ILE E 1 64 ? -11.441 44.491 12.887 1.00 46.72 91 ILE E O 1
ATOM 4818 N N . TYR E 1 65 ? -11.075 43.554 10.866 1.00 46.59 92 TYR E N 1
ATOM 4819 C CA . TYR E 1 65 ? -12.418 42.987 10.779 1.00 51.54 92 TYR E CA 1
ATOM 4820 C C . TYR E 1 65 ? -12.751 42.135 11.998 1.00 48.25 92 TYR E C 1
ATOM 4821 O O . TYR E 1 65 ? -13.884 42.165 12.494 1.00 54.86 92 TYR E O 1
ATOM 4839 N N . ASP E 1 66 ? -11.783 41.370 12.497 1.00 45.84 93 ASP E N 1
ATOM 4840 C CA . ASP E 1 66 ? -12.028 40.409 13.566 1.00 53.13 93 ASP E CA 1
ATOM 4841 C C . ASP E 1 66 ? -11.992 41.029 14.957 1.00 46.43 93 ASP E C 1
ATOM 4842 O O . ASP E 1 66 ? -12.084 40.291 15.945 1.00 49.44 93 ASP E O 1
ATOM 4851 N N . PHE E 1 67 ? -11.874 42.348 15.062 1.00 48.45 94 PHE E N 1
ATOM 4852 C CA . PHE E 1 67 ? -11.752 43.022 16.344 1.00 50.90 94 PHE E CA 1
ATOM 4853 C C . PHE E 1 67 ? -13.111 43.527 16.821 1.00 58.15 94 PHE E C 1
ATOM 4854 O O . PHE E 1 67 ? -13.992 43.855 16.021 1.00 55.78 94 PHE E O 1
ATOM 4871 N N . ASN E 1 68 ? -13.269 43.579 18.141 1.00 53.70 95 ASN E N 1
ATOM 4872 C CA . ASN E 1 68 ? -14.417 44.227 18.772 1.00 53.60 95 ASN E CA 1
ATOM 4873 C C . ASN E 1 68 ? -14.148 45.726 18.767 1.00 55.49 95 ASN E C 1
ATOM 4874 O O . ASN E 1 68 ? -13.371 46.234 19.578 1.00 57.46 95 ASN E O 1
ATOM 4885 N N . HIS E 1 69 ? -14.794 46.442 17.849 1.00 54.07 96 HIS E N 1
ATOM 4886 C CA . HIS E 1 69 ? -14.512 47.858 17.643 1.00 59.85 96 HIS E CA 1
ATOM 4887 C C . HIS E 1 69 ? -15.020 48.747 18.767 1.00 59.46 96 HIS E C 1
ATOM 4888 O O . HIS E 1 69 ? -14.791 49.961 18.712 1.00 64.99 96 HIS E O 1
ATOM 4902 N N . LYS E 1 70 ? -15.689 48.193 19.776 1.00 61.28 97 LYS E N 1
ATOM 4903 C CA . LYS E 1 70 ? -16.133 48.970 20.924 1.00 69.38 97 LYS E CA 1
ATOM 4904 C C . LYS E 1 70 ? -15.192 48.857 22.117 1.00 58.98 97 LYS E C 1
ATOM 4905 O O . LYS E 1 70 ? -15.404 49.546 23.120 1.00 60.80 97 LYS E O 1
ATOM 4924 N N . GLY E 1 71 ? -14.163 48.012 22.034 1.00 54.33 98 GLY E N 1
ATOM 4925 C CA . GLY E 1 71 ? -13.202 47.859 23.102 1.00 54.29 98 GLY E CA 1
ATOM 4926 C C . GLY E 1 71 ? -11.965 48.721 22.896 1.00 47.73 98 GLY E C 1
ATOM 4927 O O . GLY E 1 71 ? -11.836 49.470 21.931 1.00 45.54 98 GLY E O 1
ATOM 4931 N N . HIS E 1 72 ? -11.038 48.593 23.842 1.00 43.46 99 HIS E N 1
ATOM 4932 C CA . HIS E 1 72 ? -9.787 49.333 23.819 1.00 43.50 99 HIS E CA 1
ATOM 4933 C C . HIS E 1 72 ? -8.618 48.381 24.020 1.00 36.36 99 HIS E C 1
ATOM 4934 O O . HIS E 1 72 ? -8.731 47.369 24.718 1.00 38.92 99 HIS E O 1
ATOM 4948 N N . ALA E 1 73 ? -7.497 48.712 23.389 1.00 33.71 100 ALA E N 1
ATOM 4949 C CA . ALA E 1 73 ? -6.213 48.097 23.686 1.00 31.62 100 ALA E CA 1
ATOM 4950 C C . ALA E 1 73 ? -5.407 49.050 24.561 1.00 35.12 100 ALA E C 1
ATOM 4951 O O . ALA E 1 73 ? -5.521 50.272 24.441 1.00 36.15 100 ALA E O 1
ATOM 4958 N N . TYR E 1 74 ? -4.593 48.482 25.448 1.00 28.83 101 TYR E N 1
ATOM 4959 C CA . TYR E 1 74 ? -3.932 49.255 26.488 1.00 31.96 101 TYR E CA 1
ATOM 4960 C C . TYR E 1 74 ? -2.427 49.038 26.463 1.00 34.07 101 TYR E C 1
ATOM 4961 O O . TYR E 1 74 ? -1.947 47.933 26.198 1.00 33.25 101 TYR E O 1
ATOM 4979 N N . ARG E 1 75 ? -1.693 50.113 26.738 1.00 28.43 102 ARG E N 1
ATOM 4980 C CA . ARG E 1 75 ? -0.255 50.084 26.940 1.00 32.93 102 ARG E CA 1
ATOM 4981 C C . ARG E 1 75 ? 0.059 50.831 28.228 1.00 31.58 102 ARG E C 1
ATOM 4982 O O . ARG E 1 75 ? -0.805 51.487 28.818 1.00 29.45 102 ARG E O 1
ATOM 5003 N N . ARG E 1 76 ? 1.312 50.731 28.664 1.00 30.63 103 ARG E N 1
ATOM 5004 C CA . ARG E 1 76 ? 1.783 51.405 29.866 1.00 29.16 103 ARG E CA 1
ATOM 5005 C C . ARG E 1 76 ? 2.953 52.309 29.508 1.00 34.10 103 ARG E C 1
ATOM 5006 O O . ARG E 1 76 ? 3.941 51.855 28.921 1.00 30.83 103 ARG E O 1
ATOM 5027 N N . CYS E 1 77 ? 2.836 53.584 29.860 1.00 36.65 104 CYS E N 1
ATOM 5028 C CA . CYS E 1 77 ? 3.882 54.576 29.635 1.00 36.62 104 CYS E CA 1
ATOM 5029 C C . CYS E 1 77 ? 4.441 54.974 30.996 1.00 3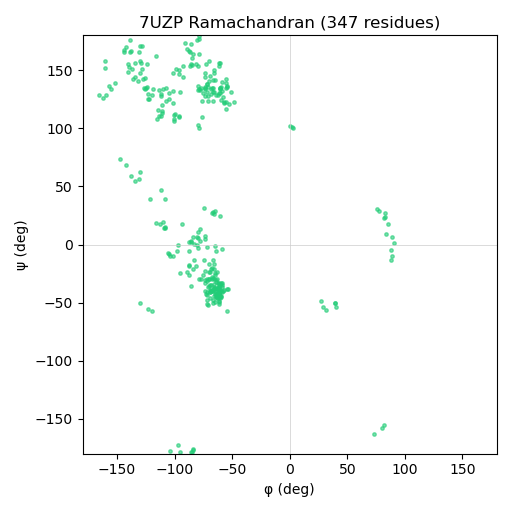5.88 104 CYS E C 1
ATOM 5030 O O . CYS E 1 77 ? 3.722 55.547 31.822 1.00 36.60 104 CYS E O 1
ATOM 5037 N N . ASP E 1 78 ? 5.713 54.659 31.236 1.00 36.10 105 ASP E N 1
ATOM 5038 C CA . ASP E 1 78 ? 6.326 55.003 32.508 1.00 37.27 105 ASP E CA 1
ATOM 5039 C C . ASP E 1 78 ? 6.714 56.480 32.512 1.00 41.39 105 ASP E C 1
ATOM 5040 O O . ASP E 1 78 ? 6.512 57.212 31.538 1.00 40.67 105 ASP E O 1
ATOM 5049 N N . ARG E 1 79 ? 7.282 56.922 33.632 1.00 43.91 106 ARG E N 1
ATOM 5050 C CA . ARG E 1 79 ? 7.542 58.341 33.829 1.00 48.43 106 ARG E CA 1
ATOM 5051 C C . ARG E 1 79 ? 8.710 58.849 33.000 1.00 49.00 106 ARG E C 1
ATOM 5052 O O . ARG E 1 79 ? 8.782 60.053 32.732 1.00 50.77 106 ARG E O 1
ATOM 5073 N N . ASN E 1 80 ? 9.620 57.973 32.592 1.00 47.66 107 ASN E N 1
ATOM 5074 C CA . ASN E 1 80 ? 10.732 58.368 31.739 1.00 54.58 107 ASN E CA 1
ATOM 5075 C C . ASN E 1 80 ? 10.337 58.465 30.270 1.00 50.63 107 ASN E C 1
ATOM 5076 O O . ASN E 1 80 ? 11.206 58.689 29.422 1.00 57.77 107 ASN E O 1
ATOM 5087 N N . GLY E 1 81 ? 9.054 58.312 29.954 1.00 45.17 108 GLY E N 1
ATOM 5088 C CA . GLY E 1 81 ? 8.612 58.399 28.578 1.00 51.95 108 GLY E CA 1
ATOM 5089 C C . GLY E 1 81 ? 8.898 57.166 27.757 1.00 42.47 108 GLY E C 1
ATOM 5090 O O . GLY E 1 81 ? 9.078 57.266 26.540 1.00 44.74 108 GLY E O 1
ATOM 5094 N N . SER E 1 82 ? 8.944 55.997 28.391 1.00 45.40 109 SER E N 1
ATOM 5095 C CA . SER E 1 82 ? 9.218 54.738 27.715 1.00 41.68 109 SER E CA 1
ATOM 5096 C C . SER E 1 82 ? 8.027 53.810 27.891 1.00 41.93 109 SER E C 1
ATOM 5097 O O . SER E 1 82 ? 7.499 53.675 29.001 1.00 38.62 109 SER E O 1
ATOM 5105 N N . TRP E 1 83 ? 7.598 53.185 26.796 1.00 35.18 110 TRP E N 1
ATOM 5106 C CA . TRP E 1 83 ? 6.585 52.145 26.890 1.00 33.13 110 TRP E CA 1
ATOM 5107 C C . TRP E 1 83 ? 7.113 51.007 27.756 1.00 30.37 110 TRP E C 1
ATOM 5108 O O . TRP E 1 83 ? 8.230 50.523 27.554 1.00 34.43 110 TRP E O 1
ATOM 5129 N N . GLU E 1 84 ? 6.310 50.588 28.727 1.00 32.86 111 GLU E N 1
ATOM 5130 C CA . GLU E 1 84 ? 6.770 49.614 29.702 1.00 32.43 111 GLU E CA 1
ATOM 5131 C C . GLU E 1 84 ? 6.869 48.224 29.087 1.00 33.32 111 GLU E C 1
ATOM 5132 O O . GLU E 1 84 ? 6.106 47.855 28.190 1.00 33.22 111 GLU E O 1
ATOM 5144 N N . LEU E 1 85 ? 7.828 47.452 29.582 1.00 37.67 112 LEU E N 1
ATOM 5145 C CA . LEU E 1 85 ? 7.981 46.060 29.199 1.00 37.75 112 LEU E CA 1
ATOM 5146 C C . LEU E 1 85 ? 7.081 45.179 30.055 1.00 33.98 112 LEU E C 1
ATOM 5147 O O . LEU E 1 85 ? 6.638 45.566 31.140 1.00 32.84 112 LEU E O 1
ATOM 5163 N N . VAL E 1 86 ? 6.815 43.982 29.554 1.00 35.48 113 VAL E N 1
ATOM 5164 C CA . VAL E 1 86 ? 6.120 42.981 30.370 1.00 36.90 113 VAL E CA 1
ATOM 5165 C C . VAL E 1 86 ? 7.023 42.587 31.534 1.00 37.78 113 VAL E C 1
ATOM 5166 O O . VAL E 1 86 ? 8.213 42.298 31.317 1.00 39.59 113 VAL E O 1
ATOM 5179 N N . PRO E 1 87 ? 6.530 42.572 32.772 1.00 43.99 114 PRO E N 1
ATOM 5180 C CA . PRO E 1 87 ? 7.380 42.131 33.890 1.00 43.07 114 PRO E CA 1
ATOM 5181 C C . PRO E 1 87 ? 7.903 40.722 33.655 1.00 46.33 114 PRO E C 1
ATOM 5182 O O . PRO E 1 87 ? 7.134 39.774 33.481 1.00 47.42 114 PRO E O 1
ATOM 5193 N N . GLY E 1 88 ? 9.228 40.593 33.645 1.00 48.56 115 GLY E N 1
ATOM 5194 C CA . GLY E 1 88 ? 9.874 39.314 33.448 1.00 52.67 115 GLY E CA 1
ATOM 5195 C C . GLY E 1 88 ? 10.178 38.957 32.010 1.00 55.63 115 GLY E C 1
ATOM 5196 O O . GLY E 1 88 ? 10.709 37.867 31.761 1.00 62.65 115 GLY E O 1
ATOM 5200 N N . HIS E 1 89 ? 9.866 39.833 31.056 1.00 54.28 116 HIS E N 1
ATOM 5201 C CA . HIS E 1 89 ? 10.093 39.569 29.643 1.00 54.14 116 HIS E CA 1
ATOM 5202 C C . HIS E 1 89 ? 10.634 40.833 28.990 1.00 55.08 116 HIS E C 1
ATOM 5203 O O . HIS E 1 89 ? 10.746 41.886 29.626 1.00 53.88 116 HIS E O 1
ATOM 5217 N N . ASN E 1 90 ? 10.977 40.726 27.707 1.00 54.80 117 ASN E N 1
ATOM 5218 C CA . ASN E 1 90 ? 11.616 41.805 26.965 1.00 53.96 117 ASN E CA 1
ATOM 5219 C C . ASN E 1 90 ? 10.787 42.214 25.752 1.00 49.93 117 ASN E C 1
ATOM 5220 O O . ASN E 1 90 ? 11.319 42.507 24.679 1.00 52.05 117 ASN E O 1
ATOM 5231 N N . ARG E 1 91 ? 9.469 42.237 25.912 1.00 46.77 118 ARG E N 1
ATOM 5232 C CA . ARG E 1 91 ? 8.569 42.796 24.917 1.00 42.15 118 ARG E CA 1
ATOM 5233 C C . ARG E 1 91 ? 7.720 43.877 25.570 1.00 37.16 118 ARG E C 1
ATOM 5234 O O . ARG E 1 91 ? 7.513 43.887 26.786 1.00 36.54 118 ARG E O 1
ATOM 5255 N N . THR E 1 92 ? 7.236 44.798 24.745 1.00 35.87 119 THR E N 1
ATOM 5256 C CA . THR E 1 92 ? 6.405 45.880 25.249 1.00 35.38 119 THR E CA 1
ATOM 5257 C C . THR E 1 92 ? 5.068 45.328 25.726 1.00 34.41 119 THR E C 1
ATOM 5258 O O . THR E 1 92 ? 4.441 44.508 25.046 1.00 33.37 119 THR E O 1
ATOM 5269 N N . TRP E 1 93 ? 4.642 45.771 26.906 1.00 31.01 120 TRP E N 1
ATOM 5270 C CA . TRP E 1 93 ? 3.392 45.300 27.486 1.00 30.83 120 TRP E CA 1
ATOM 5271 C C . TRP E 1 93 ? 2.211 45.876 26.719 1.00 28.93 120 TRP E C 1
ATOM 5272 O O . TRP E 1 93 ? 2.153 47.083 26.461 1.00 28.32 120 TRP E O 1
ATOM 5293 N N . ALA E 1 94 ? 1.269 45.012 26.351 1.00 29.82 121 ALA E N 1
ATOM 5294 C CA . ALA E 1 94 ? 0.053 45.443 25.678 1.00 31.35 121 ALA E CA 1
ATOM 5295 C C . ALA E 1 94 ? -1.067 44.469 26.006 1.00 29.30 121 ALA E C 1
ATOM 5296 O O . ALA E 1 94 ? -0.855 43.253 26.038 1.00 30.12 121 ALA E O 1
ATOM 5303 N N . ASN E 1 95 ? -2.257 45.012 26.252 1.00 34.83 122 ASN E N 1
ATOM 5304 C CA . ASN E 1 95 ? -3.442 44.227 26.589 1.00 32.38 122 ASN E CA 1
ATOM 5305 C C . ASN E 1 95 ? -4.464 44.412 25.474 1.00 35.41 122 ASN E C 1
ATOM 5306 O O . ASN E 1 95 ? -5.051 45.491 25.336 1.00 29.04 122 ASN E O 1
ATOM 5317 N N . TYR E 1 96 ? -4.657 43.362 24.675 1.00 34.85 123 TYR E N 1
ATOM 5318 C CA . TYR E 1 96 ? -5.624 43.344 23.586 1.00 34.92 123 TYR E CA 1
ATOM 5319 C C . TYR E 1 96 ? -6.829 42.462 23.894 1.00 37.45 123 TYR E C 1
ATOM 5320 O O . TYR E 1 96 ? -7.587 42.122 22.979 1.00 41.31 123 TYR E O 1
ATOM 5338 N N . SER E 1 97 ? -7.021 42.078 25.158 1.00 35.03 124 SER E N 1
ATOM 5339 C CA . SER E 1 97 ? -8.054 41.099 25.483 1.00 44.65 124 SER E CA 1
ATOM 5340 C C . SER E 1 97 ? -9.445 41.578 25.085 1.00 39.68 124 SER E C 1
ATOM 5341 O O . SER E 1 97 ? -10.291 40.764 24.700 1.00 47.19 124 SER E O 1
ATOM 5349 N N . GLU E 1 98 ? -9.708 42.883 25.177 1.00 40.26 125 GLU E N 1
ATOM 5350 C CA . GLU E 1 98 ? -11.019 43.397 24.799 1.00 44.76 125 GLU E CA 1
ATOM 5351 C C . GLU E 1 98 ? -11.256 43.337 23.295 1.00 43.77 125 GLU E C 1
ATOM 5352 O O . GLU E 1 98 ? -12.413 43.307 22.864 1.00 46.86 125 GLU E O 1
ATOM 5364 N N . CYS E 1 99 ? -10.191 43.316 22.490 1.00 38.66 126 CYS E N 1
ATOM 5365 C CA . CYS E 1 99 ? -10.340 43.375 21.042 1.00 50.74 126 CYS E CA 1
ATOM 5366 C C . CYS E 1 99 ? -10.671 42.025 20.417 1.00 46.99 126 CYS E C 1
ATOM 5367 O O . CYS E 1 99 ? -11.157 41.991 19.282 1.00 42.07 126 CYS E O 1
ATOM 5374 N N . VAL E 1 100 ? -10.430 40.917 21.120 1.00 39.65 127 VAL E N 1
ATOM 5375 C CA . VAL E 1 100 ? -10.594 39.587 20.551 1.00 42.92 127 VAL E CA 1
ATOM 5376 C C . VAL E 1 100 ? -11.441 38.732 21.483 1.00 47.71 127 VAL E C 1
ATOM 5377 O O . VAL E 1 100 ? -11.556 38.998 22.681 1.00 53.12 127 VAL E O 1
ATOM 5390 N N . LYS E 1 101 ? -12.037 37.686 20.908 1.00 48.53 128 LYS E N 1
ATOM 5391 C CA . LYS E 1 101 ? -12.877 36.767 21.663 1.00 54.85 128 LYS E CA 1
ATOM 5392 C C . LYS E 1 101 ? -12.100 35.607 22.265 1.00 56.22 128 LYS E C 1
ATOM 5393 O O . LYS E 1 101 ? -12.561 35.015 23.249 1.00 55.28 128 LYS E O 1
ATOM 5412 N N . PHE E 1 102 ? -10.947 35.257 21.695 1.00 54.90 129 PHE E N 1
ATOM 5413 C CA . PHE E 1 102 ? -10.091 34.230 22.271 1.00 62.19 129 PHE E CA 1
ATOM 5414 C C . PHE E 1 102 ? -9.111 34.789 23.292 1.00 61.76 129 PHE E C 1
ATOM 5415 O O . PHE E 1 102 ? -8.405 34.010 23.940 1.00 62.44 129 PHE E O 1
ATOM 5432 N N . LEU E 1 103 ? -9.056 36.108 23.450 1.00 57.89 130 LEU E N 1
ATOM 5433 C CA . LEU E 1 103 ? -8.223 36.746 24.465 1.00 62.99 130 LEU E CA 1
ATOM 5434 C C . LEU E 1 103 ? -6.762 36.316 24.372 1.00 65.26 130 LEU E C 1
ATOM 5435 O O . LEU E 1 103 ? -5.925 37.034 23.821 1.00 60.39 130 LEU E O 1
ATOM 5452 N N . GLN F 2 2 ? -13.792 28.459 5.630 1.00 74.16 16 GLN F N 1
ATOM 5453 C CA . GLN F 2 2 ? -14.360 29.522 4.807 1.00 101.22 16 GLN F CA 1
ATOM 5454 C C . GLN F 2 2 ? -13.462 30.764 4.862 1.00 102.54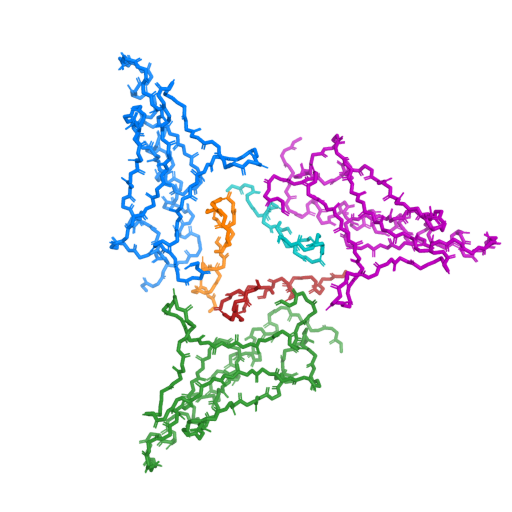 16 GLN F C 1
ATOM 5455 O O . GLN F 2 2 ? -12.453 30.831 4.159 1.00 92.16 16 GLN F O 1
ATOM 5468 N N . ASP F 2 3 ? -13.820 31.740 5.698 1.00 110.91 17 ASP F N 1
ATOM 5469 C CA . ASP F 2 3 ? -13.017 32.938 5.895 1.00 104.96 17 ASP F CA 1
ATOM 5470 C C . ASP F 2 3 ? -12.067 32.801 7.076 1.00 95.33 17 ASP F C 1
ATOM 5471 O O . ASP F 2 3 ? -11.558 33.812 7.576 1.00 86.74 17 ASP F O 1
ATOM 5480 N N . LEU F 2 4 ? -11.822 31.572 7.531 1.00 73.49 18 LEU F N 1
ATOM 5481 C CA . LEU F 2 4 ? -10.966 31.341 8.684 1.00 73.49 18 LEU F CA 1
ATOM 5482 C C . LEU F 2 4 ? -9.512 31.711 8.425 1.00 53.66 18 LEU F C 1
ATOM 5483 O O . LEU F 2 4 ? -8.738 31.805 9.382 1.00 52.07 18 LEU F O 1
ATOM 5499 N N . ARG F 2 5 ? -9.123 31.924 7.166 1.00 57.17 19 ARG F N 1
ATOM 5500 C CA . ARG F 2 5 ? -7.753 32.335 6.877 1.00 56.67 19 ARG F CA 1
ATOM 5501 C C . ARG F 2 5 ? -7.463 33.709 7.468 1.00 50.98 19 ARG F C 1
ATOM 5502 O O . ARG F 2 5 ? -6.447 33.908 8.144 1.00 40.85 19 ARG F O 1
ATOM 5523 N N . ARG F 2 6 ? -8.348 34.675 7.216 1.00 53.91 20 ARG F N 1
ATOM 5524 C CA . ARG F 2 6 ? -8.194 35.990 7.829 1.00 60.75 20 ARG F CA 1
ATOM 5525 C C . ARG F 2 6 ? -8.265 35.889 9.347 1.00 47.59 20 ARG F C 1
ATOM 5526 O O . ARG F 2 6 ? -7.492 36.541 10.058 1.00 38.55 20 ARG F O 1
ATOM 5547 N N . ARG F 2 7 ? -9.182 35.066 9.862 1.00 46.81 21 ARG F N 1
ATOM 5548 C CA . ARG F 2 7 ? -9.330 34.931 11.308 1.00 45.56 21 ARG F CA 1
ATOM 5549 C C . ARG F 2 7 ? -8.097 34.304 11.942 1.00 41.65 21 ARG F C 1
ATOM 5550 O O . ARG F 2 7 ? -7.739 34.652 13.073 1.00 41.02 21 ARG F O 1
ATOM 5571 N N . PHE F 2 8 ? -7.438 33.381 11.240 1.00 38.53 22 PHE F N 1
ATOM 5572 C CA . PHE F 2 8 ? -6.226 32.773 11.775 1.00 42.26 22 PHE F CA 1
ATOM 5573 C C . PHE F 2 8 ? -5.022 33.698 11.644 1.00 38.74 22 PHE F C 1
ATOM 5574 O O . PHE F 2 8 ? -4.104 33.632 12.467 1.00 34.61 22 PHE F O 1
ATOM 5591 N N . PHE F 2 9 ? -5.007 34.552 10.628 1.00 37.05 23 PHE F N 1
ATOM 5592 C CA . PHE F 2 9 ? -3.935 35.521 10.452 1.00 37.83 23 PHE F CA 1
ATOM 5593 C C . PHE F 2 9 ? -3.945 36.524 11.601 1.00 41.80 23 PHE F C 1
ATOM 5594 O O . PHE F 2 9 ? -2.926 36.750 12.252 1.00 38.27 23 PHE F O 1
ATOM 5628 N N . HIS F 2 11 ? -5.261 35.448 15.008 1.00 35.25 25 HIS F N 1
ATOM 5629 C CA . HIS F 2 11 ? -4.490 34.632 15.943 1.00 39.52 25 HIS F CA 1
ATOM 5630 C C . HIS F 2 11 ? -3.015 35.023 15.957 1.00 38.89 25 HIS F C 1
ATOM 5631 O O . HIS F 2 11 ? -2.438 35.254 17.018 1.00 34.04 25 HIS F O 1
ATOM 5645 N N . HIS F 2 12 ? -2.410 35.098 14.769 1.00 35.96 26 HIS F N 1
ATOM 5646 C CA . HIS F 2 12 ? -0.970 35.322 14.687 1.00 36.66 26 HIS F CA 1
ATOM 5647 C C . HIS F 2 12 ? -0.606 36.751 15.078 1.00 33.96 26 HIS F C 1
ATOM 5648 O O . HIS F 2 12 ? 0.276 36.967 15.918 1.00 33.99 26 HIS F O 1
ATOM 5662 N N . LEU F 2 13 ? -1.269 37.738 14.483 1.00 35.95 27 LEU F N 1
ATOM 5663 C CA . LEU F 2 13 ? -0.950 39.142 14.743 1.00 40.43 27 LEU F CA 1
ATOM 5664 C C . LEU F 2 13 ? -1.137 39.505 16.212 1.00 36.96 27 LEU F C 1
ATOM 5665 O O . LEU F 2 13 ? -0.221 40.008 16.861 1.00 33.57 27 LEU F O 1
ATOM 5698 N N . ALA F 2 15 ? -0.881 36.710 18.894 1.00 30.40 29 ALA F N 1
ATOM 5699 C CA . ALA F 2 15 ? 0.402 36.154 19.311 1.00 35.34 29 ALA F CA 1
ATOM 5700 C C . ALA F 2 15 ? 1.567 37.133 19.189 1.00 37.29 29 ALA F C 1
ATOM 5701 O O . ALA F 2 15 ? 2.297 37.356 20.156 1.00 40.07 29 ALA F O 1
ATOM 5708 N N . GLU F 2 16 ? 1.745 37.709 18.006 1.00 42.22 30 GLU F N 1
ATOM 5709 C CA . GLU F 2 16 ? 2.912 38.544 17.731 1.00 40.29 30 GLU F CA 1
ATOM 5710 C C . GLU F 2 16 ? 2.933 39.808 18.595 1.00 36.97 30 GLU F C 1
ATOM 5711 O O . GLU F 2 16 ? 4.001 40.264 19.007 1.00 40.27 30 GLU F O 1
ATOM 5740 N N . HIS F 2 18 ? -0.905 40.858 22.002 1.00 35.33 32 HIS F N 1
ATOM 5741 C CA . HIS F 2 18 ? -1.221 40.663 23.411 1.00 36.44 32 HIS F CA 1
ATOM 5742 C C . HIS F 2 18 ? -0.048 39.993 24.113 1.00 38.06 32 HIS F C 1
ATOM 5743 O O . HIS F 2 18 ? 0.131 38.779 24.017 1.00 40.59 32 HIS F O 1
ATOM 5757 N N . THR F 2 19 ? 0.750 40.794 24.817 1.00 36.96 33 THR F N 1
ATOM 5758 C CA . THR F 2 19 ? 1.927 40.300 25.515 1.00 40.44 33 THR F CA 1
ATOM 5759 C C . THR F 2 19 ? 1.729 40.197 27.021 1.00 40.50 33 THR F C 1
ATOM 5760 O O . THR F 2 19 ? 2.599 39.650 27.706 1.00 42.79 33 THR F O 1
ATOM 5771 N N . ALA F 2 20 ? 0.620 40.708 27.550 1.00 39.84 34 ALA F N 1
ATOM 5772 C CA . ALA F 2 20 ? 0.361 40.596 28.978 1.00 46.73 34 ALA F CA 1
ATOM 5773 C C . ALA F 2 20 ? 0.258 39.131 29.385 1.00 52.98 34 ALA F C 1
ATOM 5774 O O . ALA F 2 20 ? -0.083 38.259 28.580 1.00 45.71 34 ALA F O 1
ATOM 5781 N N . GLU F 2 21 ? 0.560 38.864 30.652 1.00 56.31 35 GLU F N 1
ATOM 5782 C CA . GLU F 2 21 ? 0.484 37.502 31.161 1.00 63.16 35 GLU F CA 1
ATOM 5783 C C . GLU F 2 21 ? -0.901 36.923 30.904 1.00 69.45 35 GLU F C 1
ATOM 5784 O O . GLU F 2 21 ? -1.919 37.586 31.115 1.00 64.89 35 GLU F O 1
ATOM 5796 N N . ILE F 2 22 ? -0.932 35.678 30.433 1.00 68.52 36 ILE F N 1
ATOM 5797 C CA . ILE F 2 22 ? -2.188 35.005 30.126 1.00 68.06 36 ILE F CA 1
ATOM 5798 C C . ILE F 2 22 ? -2.757 34.346 31.380 1.00 65.37 36 ILE F C 1
ATOM 5799 O O . ILE F 2 22 ? -2.015 33.829 32.216 1.00 62.25 36 ILE F O 1
#